Protein AF-A0A8J2X258-F1 (afdb_monomer_lite)

Radius of gyration: 36.03 Å; chains: 1; bounding box: 68×56×111 Å

Organism: NCBI:txid35677

Structure (mmCIF, N/CA/C/O backbone):
data_AF-A0A8J2X258-F1
#
_entry.id   AF-A0A8J2X258-F1
#
loop_
_atom_site.group_PDB
_atom_site.id
_atom_site.type_symbol
_atom_site.label_atom_id
_atom_site.label_alt_id
_atom_site.label_comp_id
_atom_site.label_asym_id
_atom_site.label_entity_id
_atom_site.label_seq_id
_atom_site.pdbx_PDB_ins_code
_atom_site.Cartn_x
_atom_site.Cartn_y
_atom_site.Cartn_z
_atom_site.occupancy
_atom_site.B_iso_or_equiv
_atom_site.auth_seq_id
_atom_site.auth_comp_id
_atom_site.auth_asym_id
_atom_site.auth_atom_id
_atom_site.pdbx_PDB_model_num
ATOM 1 N N . VAL A 1 1 ? 36.074 -25.078 36.424 1.00 43.62 1 VAL A N 1
ATOM 2 C CA . VAL A 1 1 ? 35.300 -26.334 36.284 1.00 43.62 1 VAL A CA 1
ATOM 3 C C . VAL A 1 1 ? 34.441 -26.183 35.028 1.00 43.62 1 VAL A C 1
ATOM 5 O O . VAL A 1 1 ? 33.416 -25.532 35.094 1.00 43.62 1 VAL A O 1
ATOM 8 N N . ALA A 1 2 ? 35.000 -26.309 33.823 1.00 35.62 2 ALA A N 1
ATOM 9 C CA . ALA A 1 2 ? 35.423 -27.524 33.110 1.00 35.62 2 ALA A CA 1
ATOM 10 C C . ALA A 1 2 ? 34.238 -28.368 32.592 1.00 35.62 2 ALA A C 1
ATOM 12 O O . ALA A 1 2 ? 33.505 -28.919 33.404 1.00 35.62 2 ALA A O 1
ATOM 13 N N . ALA A 1 3 ? 34.138 -28.442 31.252 1.00 36.75 3 ALA A N 1
ATOM 14 C CA . ALA A 1 3 ? 33.553 -29.470 30.362 1.00 36.75 3 ALA A CA 1
ATOM 15 C C . ALA A 1 3 ? 32.722 -28.785 29.250 1.00 36.75 3 ALA A C 1
ATOM 17 O O . ALA A 1 3 ? 31.639 -28.279 29.510 1.00 36.75 3 ALA A O 1
ATOM 18 N N . ALA A 1 4 ? 33.231 -28.518 28.043 1.00 37.19 4 ALA A N 1
ATOM 19 C CA . ALA A 1 4 ? 33.744 -29.430 27.012 1.00 37.19 4 ALA A CA 1
ATOM 20 C C . ALA A 1 4 ? 32.693 -30.445 26.525 1.00 37.19 4 ALA A C 1
ATOM 22 O O . ALA A 1 4 ? 32.460 -31.458 27.171 1.00 37.19 4 ALA A O 1
ATOM 23 N N . ALA A 1 5 ? 32.117 -30.187 25.347 1.00 42.09 5 ALA A N 1
ATOM 24 C CA . ALA A 1 5 ? 31.538 -31.214 24.483 1.00 42.09 5 ALA A CA 1
ATOM 25 C C . ALA A 1 5 ? 31.611 -30.738 23.025 1.00 42.09 5 ALA A C 1
ATOM 27 O O . ALA A 1 5 ? 30.752 -30.016 22.522 1.00 42.09 5 ALA A O 1
ATOM 28 N N . ALA A 1 6 ? 32.704 -31.121 22.372 1.00 38.91 6 ALA A N 1
ATOM 29 C CA . ALA A 1 6 ? 32.858 -31.105 20.930 1.00 38.91 6 ALA A CA 1
ATOM 30 C C . ALA A 1 6 ? 32.341 -32.438 20.374 1.00 38.91 6 ALA A C 1
ATOM 32 O O . ALA A 1 6 ? 32.688 -33.484 20.910 1.00 38.91 6 ALA A O 1
ATOM 33 N N . HIS A 1 7 ? 31.596 -32.413 19.269 1.00 47.03 7 HIS A N 1
ATOM 34 C CA . HIS A 1 7 ? 31.521 -33.557 18.362 1.00 47.03 7 HIS A CA 1
ATOM 35 C C . HIS A 1 7 ? 31.445 -33.077 16.910 1.00 47.03 7 HIS A C 1
ATOM 37 O O . HIS A 1 7 ? 30.532 -32.364 16.501 1.00 47.03 7 HIS A O 1
ATOM 43 N N . ARG A 1 8 ? 32.485 -33.463 16.166 1.00 39.53 8 ARG A N 1
ATOM 44 C CA . ARG A 1 8 ? 32.635 -33.406 14.709 1.00 39.53 8 ARG A CA 1
ATOM 45 C C . ARG A 1 8 ? 31.876 -34.572 14.065 1.00 39.53 8 ARG A C 1
ATOM 47 O O . ARG A 1 8 ? 31.844 -35.638 14.667 1.00 39.53 8 ARG A O 1
ATOM 54 N N . CYS A 1 9 ? 31.391 -34.365 12.839 1.00 36.62 9 CYS A N 1
ATOM 55 C CA . CYS A 1 9 ? 31.318 -35.311 11.703 1.00 36.62 9 CYS A CA 1
ATOM 56 C C . CYS A 1 9 ? 30.801 -34.490 10.500 1.00 36.62 9 CYS A C 1
ATOM 58 O O . CYS A 1 9 ? 29.685 -33.991 10.548 1.00 36.62 9 CYS A O 1
ATOM 60 N N . ALA A 1 10 ? 31.662 -34.027 9.591 1.00 42.59 10 ALA A N 1
ATOM 61 C CA . ALA A 1 10 ? 32.217 -34.706 8.406 1.00 42.59 10 ALA A CA 1
ATOM 62 C C . ALA A 1 10 ? 31.481 -34.240 7.120 1.00 42.59 10 ALA A C 1
ATOM 64 O O . ALA A 1 10 ? 30.251 -34.290 7.088 1.00 42.59 10 ALA A O 1
ATOM 65 N N . PRO A 1 11 ? 32.200 -33.752 6.087 1.00 42.78 11 PRO A N 1
ATOM 66 C CA . PRO A 1 11 ? 31.632 -33.365 4.798 1.00 42.78 11 PRO A CA 1
ATOM 67 C C . PRO A 1 11 ? 31.608 -34.562 3.836 1.00 42.78 11 PRO A C 1
ATOM 69 O O . PRO A 1 11 ? 32.517 -35.390 3.851 1.00 42.78 11 PRO A O 1
ATOM 72 N N . LEU A 1 12 ? 30.582 -34.644 2.989 1.00 41.66 12 LEU A N 1
ATOM 73 C CA . LEU A 1 12 ? 30.550 -35.561 1.851 1.00 41.66 12 LEU A CA 1
ATOM 74 C C . LEU A 1 12 ? 30.829 -34.768 0.574 1.00 41.66 12 LEU A C 1
ATOM 76 O O . LEU A 1 12 ? 29.976 -34.018 0.101 1.00 41.66 12 LEU A O 1
ATOM 80 N N . ASP A 1 13 ? 32.045 -34.955 0.067 1.00 39.91 13 ASP A N 1
ATOM 81 C CA . ASP A 1 13 ? 32.435 -34.737 -1.322 1.00 39.91 13 ASP A CA 1
ATOM 82 C C . ASP A 1 13 ? 31.915 -35.888 -2.198 1.00 39.91 13 ASP A C 1
ATOM 84 O O . ASP A 1 13 ? 31.967 -37.060 -1.823 1.00 39.91 13 ASP A O 1
ATOM 88 N N . SER A 1 14 ? 31.419 -35.548 -3.383 1.00 40.62 14 SER A N 1
ATOM 89 C CA . SER A 1 14 ? 31.318 -36.395 -4.589 1.00 40.62 14 SER A CA 1
ATOM 90 C C . SER A 1 14 ? 30.891 -35.434 -5.710 1.00 40.62 14 SER A C 1
ATOM 92 O O . SER A 1 14 ? 29.780 -34.919 -5.688 1.00 40.62 14 SER A O 1
ATOM 94 N N . SER A 1 15 ? 31.765 -34.919 -6.581 1.00 39.38 15 SER A N 1
ATOM 95 C CA . SER A 1 15 ? 32.578 -35.618 -7.585 1.00 39.38 15 SER A CA 1
ATOM 96 C C . SER A 1 15 ? 31.766 -36.647 -8.367 1.00 39.38 15 SER A C 1
ATOM 98 O O . SER A 1 15 ? 31.832 -37.831 -8.062 1.00 39.38 15 SER A O 1
ATOM 100 N N . GLU A 1 16 ? 31.088 -36.204 -9.426 1.00 42.75 16 GLU A N 1
ATOM 101 C CA . GLU A 1 16 ? 30.944 -37.037 -10.620 1.00 42.75 16 GLU A CA 1
ATOM 102 C C . GLU A 1 16 ? 30.873 -36.159 -11.873 1.00 42.75 16 GLU A C 1
ATOM 104 O O . GLU A 1 16 ? 29.881 -35.497 -12.178 1.00 42.75 16 GLU A O 1
ATOM 109 N N . ALA A 1 17 ? 32.013 -36.112 -12.559 1.00 39.69 17 ALA A N 1
ATOM 110 C CA . ALA A 1 17 ? 32.142 -35.652 -13.924 1.00 39.69 17 ALA A CA 1
ATOM 111 C C . ALA A 1 17 ? 31.573 -36.731 -14.853 1.00 39.69 17 ALA A C 1
ATOM 113 O O . ALA A 1 17 ? 31.966 -37.893 -14.759 1.00 39.69 17 ALA A O 1
ATOM 114 N N . ALA A 1 18 ? 30.692 -36.339 -15.772 1.00 41.25 18 ALA A N 1
ATOM 115 C CA . ALA A 1 18 ? 30.258 -37.187 -16.876 1.00 41.25 18 ALA A CA 1
ATOM 116 C C . ALA A 1 18 ? 30.858 -36.680 -18.201 1.00 41.25 18 ALA A C 1
ATOM 118 O O . ALA A 1 18 ? 31.025 -35.467 -18.371 1.00 41.25 18 ALA A 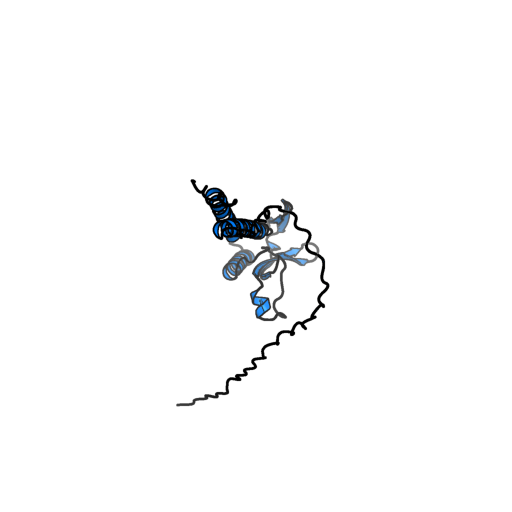O 1
ATOM 119 N N . PRO A 1 19 ? 31.218 -37.585 -19.129 1.00 45.44 19 PRO A N 1
ATOM 120 C CA . PRO A 1 19 ? 32.189 -37.316 -20.173 1.00 45.44 19 PRO A CA 1
ATOM 121 C C . PRO A 1 19 ? 31.571 -36.900 -21.511 1.00 45.44 19 PRO A C 1
ATOM 123 O O . PRO A 1 19 ? 30.397 -37.114 -21.806 1.00 45.44 19 PRO A O 1
ATOM 126 N N . ALA A 1 20 ? 32.462 -36.329 -22.320 1.00 41.94 20 ALA A N 1
ATOM 127 C CA . ALA A 1 20 ? 32.363 -36.000 -23.732 1.00 41.94 20 ALA A CA 1
ATOM 128 C C . ALA A 1 20 ? 31.474 -36.947 -24.562 1.00 41.94 20 ALA A C 1
ATOM 130 O O . ALA A 1 20 ? 31.798 -38.116 -24.770 1.00 41.94 20 ALA A O 1
ATOM 131 N N . ALA A 1 21 ? 30.401 -36.390 -25.127 1.00 40.31 21 ALA A N 1
ATOM 132 C CA . ALA A 1 21 ? 29.654 -37.014 -26.208 1.00 40.31 21 ALA A CA 1
ATOM 133 C C . ALA A 1 21 ? 30.378 -36.757 -27.538 1.00 40.31 21 ALA A C 1
ATOM 135 O O . ALA A 1 21 ? 30.525 -35.621 -27.993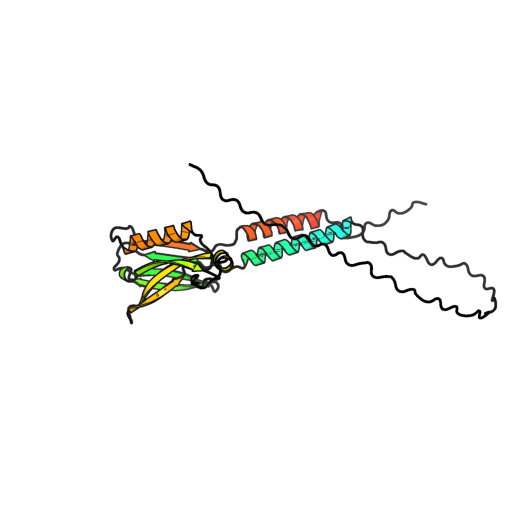 1.00 40.31 21 ALA A O 1
ATOM 136 N N . ALA A 1 22 ? 30.863 -37.854 -28.111 1.00 43.31 22 ALA A N 1
ATOM 137 C CA . ALA A 1 22 ? 31.585 -37.936 -29.365 1.00 43.31 22 ALA A CA 1
ATOM 138 C C . ALA A 1 22 ? 30.744 -37.487 -30.572 1.00 43.31 22 ALA A C 1
ATOM 140 O O . ALA A 1 22 ? 29.537 -37.713 -30.654 1.00 43.31 22 ALA A O 1
ATOM 141 N N . ALA A 1 23 ? 31.439 -36.879 -31.530 1.00 47.69 23 ALA A N 1
ATOM 142 C CA . ALA A 1 23 ? 30.924 -36.468 -32.824 1.00 47.69 23 ALA A CA 1
ATOM 143 C C . ALA A 1 23 ? 30.507 -37.673 -33.695 1.00 47.69 23 ALA A C 1
ATOM 145 O O . ALA A 1 23 ? 31.260 -38.647 -33.783 1.00 47.69 23 ALA A O 1
ATOM 146 N N . PRO A 1 24 ? 29.376 -37.605 -34.419 1.00 52.66 24 PRO A N 1
ATOM 147 C CA . PRO A 1 24 ? 29.080 -38.559 -35.475 1.00 52.66 24 PRO A CA 1
ATOM 148 C C . PRO A 1 24 ? 29.918 -38.250 -36.723 1.00 52.66 24 PRO A C 1
ATOM 150 O O . PRO A 1 24 ? 29.818 -37.185 -37.337 1.00 52.66 24 PRO A O 1
ATOM 153 N N . GLN A 1 25 ? 30.748 -39.226 -37.087 1.00 47.84 25 GLN A N 1
ATOM 154 C CA . GLN A 1 25 ? 31.483 -39.302 -38.343 1.00 47.84 25 GLN A CA 1
ATOM 155 C C . GLN A 1 25 ? 30.489 -39.275 -39.509 1.00 47.84 25 GLN A C 1
ATOM 157 O O . GLN A 1 25 ? 29.658 -40.171 -39.661 1.00 47.84 25 GLN A O 1
ATOM 162 N N . THR A 1 26 ? 30.560 -38.236 -40.338 1.00 44.47 26 THR A N 1
ATOM 163 C CA . THR A 1 26 ? 29.802 -38.181 -41.586 1.00 44.47 26 THR A CA 1
ATOM 164 C C . THR A 1 26 ? 30.547 -38.980 -42.646 1.00 44.47 26 THR A C 1
ATOM 166 O O . THR A 1 26 ? 31.683 -38.697 -43.022 1.00 44.47 26 THR A O 1
ATOM 169 N N . MET A 1 27 ? 29.883 -40.050 -43.066 1.00 48.31 27 MET A N 1
ATOM 170 C CA . MET A 1 27 ? 30.339 -41.023 -44.040 1.00 48.31 27 MET A CA 1
ATOM 171 C C . MET A 1 27 ? 30.559 -40.346 -45.401 1.00 48.31 27 MET A C 1
ATOM 173 O O . MET A 1 27 ? 29.645 -39.757 -45.983 1.00 48.31 27 MET A O 1
ATOM 177 N N . PHE A 1 28 ? 31.787 -40.452 -45.904 1.00 43.06 28 PHE A N 1
ATOM 178 C CA . PHE A 1 28 ? 32.168 -40.131 -47.273 1.00 43.06 28 PHE A CA 1
ATOM 179 C C . PHE A 1 28 ? 31.318 -40.949 -48.255 1.00 43.06 28 PHE A C 1
ATOM 181 O O . PHE A 1 28 ? 31.428 -42.171 -48.316 1.00 43.06 28 PHE A O 1
ATOM 188 N N . ARG A 1 29 ? 30.506 -40.275 -49.075 1.00 45.34 29 ARG A N 1
ATOM 189 C CA . ARG A 1 29 ? 29.916 -40.861 -50.282 1.00 45.34 29 ARG A CA 1
ATOM 190 C C . ARG A 1 29 ? 30.685 -40.325 -51.486 1.00 45.34 29 ARG A C 1
ATOM 192 O O . ARG A 1 29 ? 30.387 -39.244 -51.985 1.00 45.34 29 ARG A O 1
ATOM 199 N N . GLN A 1 30 ? 31.689 -41.084 -51.928 1.00 43.12 30 GLN A N 1
ATOM 200 C CA . GLN A 1 30 ? 32.296 -40.920 -53.250 1.00 43.12 30 GLN A CA 1
ATOM 201 C C . GLN A 1 30 ? 31.193 -41.086 -54.299 1.00 43.12 30 GLN A C 1
ATOM 203 O O . GLN A 1 30 ? 30.588 -42.152 -54.417 1.00 43.12 30 GLN A O 1
ATOM 208 N N . ARG A 1 31 ? 30.900 -40.014 -55.038 1.00 42.66 31 ARG A N 1
ATOM 209 C CA . ARG A 1 31 ? 30.061 -40.072 -56.232 1.00 42.66 31 ARG A CA 1
ATOM 210 C C . ARG A 1 31 ? 30.990 -40.034 -57.437 1.00 42.66 31 ARG A C 1
ATOM 212 O O . ARG A 1 31 ? 31.821 -39.139 -57.555 1.00 42.66 31 ARG A O 1
ATOM 219 N N . SER A 1 32 ? 30.864 -41.080 -58.242 1.00 43.53 32 SER A N 1
ATOM 220 C CA . SER A 1 32 ? 31.672 -41.413 -59.404 1.00 43.53 32 SER A CA 1
ATOM 221 C C . SER A 1 32 ? 31.759 -40.285 -60.427 1.00 43.53 32 SER A C 1
ATOM 223 O O . SER A 1 32 ? 30.781 -39.574 -60.667 1.00 43.53 32 SER A O 1
ATOM 225 N N . SER A 1 33 ? 32.926 -40.214 -61.070 1.00 46.41 33 SER A N 1
ATOM 226 C CA . SER A 1 33 ? 33.174 -39.520 -62.329 1.00 46.41 33 SER A CA 1
ATOM 227 C C . SER A 1 33 ? 32.044 -39.752 -63.327 1.00 46.41 33 SER A C 1
ATOM 229 O O . SER A 1 33 ? 31.778 -40.882 -63.729 1.00 46.41 33 SER A O 1
ATOM 231 N N . GLY A 1 34 ? 31.405 -38.660 -63.729 1.00 42.31 34 GLY A N 1
ATOM 232 C CA . GLY A 1 34 ? 30.703 -38.544 -64.995 1.00 42.31 34 GLY A CA 1
ATOM 233 C C . GLY A 1 34 ? 31.386 -37.423 -65.760 1.00 42.31 34 GLY A C 1
ATOM 234 O O . GLY A 1 34 ? 31.253 -36.258 -65.391 1.00 42.31 34 GLY A O 1
ATOM 235 N N . GLU A 1 35 ? 32.180 -37.797 -66.757 1.00 45.66 35 GLU A N 1
ATOM 236 C CA . GLU A 1 35 ? 32.753 -36.888 -67.742 1.00 45.66 35 GLU A CA 1
ATOM 237 C C . GLU A 1 35 ? 31.616 -36.148 -68.455 1.00 45.66 35 GLU A C 1
ATOM 239 O O . GLU A 1 35 ? 30.692 -36.768 -68.981 1.00 45.66 35 GLU A O 1
ATOM 244 N N . ILE A 1 36 ? 31.668 -34.815 -68.460 1.00 54.78 36 ILE A N 1
ATOM 245 C CA . ILE A 1 36 ? 30.798 -33.974 -69.287 1.00 54.78 36 ILE A CA 1
ATOM 246 C C . ILE A 1 36 ? 31.717 -33.059 -70.113 1.00 54.78 36 ILE A C 1
ATOM 248 O O . ILE A 1 36 ? 32.630 -32.450 -69.547 1.00 54.78 36 ILE A O 1
ATOM 252 N N . PRO A 1 37 ? 31.526 -32.997 -71.444 1.00 51.91 37 PRO A N 1
ATOM 253 C CA . PRO A 1 37 ? 32.483 -32.431 -72.389 1.00 51.91 37 PRO A CA 1
ATOM 254 C C . PRO A 1 37 ? 32.680 -30.919 -72.238 1.00 51.91 37 PRO A C 1
ATOM 256 O O . PRO A 1 37 ? 31.745 -30.153 -72.000 1.00 51.91 37 PRO A O 1
ATOM 259 N N . MET A 1 38 ? 33.931 -30.500 -72.443 1.00 45.53 38 MET A N 1
ATOM 260 C CA . MET A 1 38 ? 34.353 -29.105 -72.524 1.00 45.53 38 MET A CA 1
ATOM 261 C C . MET A 1 38 ? 33.721 -28.408 -73.733 1.00 45.53 38 MET A C 1
ATOM 263 O O . MET A 1 38 ? 34.179 -28.563 -74.863 1.00 45.53 38 MET A O 1
ATOM 267 N N . HIS A 1 39 ? 32.724 -27.563 -73.479 1.00 45.91 39 HIS A N 1
ATOM 268 C CA . HIS A 1 39 ? 32.386 -26.465 -74.378 1.00 45.91 39 HIS A CA 1
ATOM 269 C C . HIS A 1 39 ? 33.125 -25.201 -73.931 1.00 45.91 39 HIS A C 1
ATOM 271 O O . HIS A 1 39 ? 32.809 -24.592 -72.909 1.00 45.91 39 HIS A O 1
ATOM 277 N N . HIS A 1 40 ? 34.117 -24.801 -74.726 1.00 48.09 40 HIS A N 1
ATOM 278 C CA . HIS A 1 40 ? 34.741 -23.487 -74.645 1.00 48.09 40 HIS A CA 1
ATOM 279 C C . HIS A 1 40 ? 33.711 -22.398 -74.974 1.00 48.09 40 HIS A C 1
ATOM 281 O O . HIS A 1 40 ? 33.450 -22.112 -76.139 1.00 48.09 40 HIS A O 1
ATOM 287 N N . TYR A 1 41 ? 33.174 -21.746 -73.944 1.00 48.78 41 TYR A N 1
ATOM 288 C CA . TYR A 1 41 ? 32.622 -20.400 -74.062 1.00 48.78 41 TYR A CA 1
ATOM 289 C C . TYR A 1 41 ? 33.481 -19.440 -73.243 1.00 48.78 41 TYR A C 1
ATOM 291 O O . TYR A 1 41 ? 33.531 -19.494 -72.014 1.00 48.78 41 TYR A O 1
ATOM 299 N N . GLY A 1 42 ? 34.183 -18.558 -73.955 1.00 50.84 42 GLY A N 1
ATOM 300 C CA . GLY A 1 42 ? 34.870 -17.408 -73.388 1.00 50.84 42 GLY A CA 1
ATOM 301 C C . GLY A 1 42 ? 33.857 -16.436 -72.790 1.00 50.84 42 GLY A C 1
ATOM 302 O O . GLY A 1 42 ? 33.325 -15.574 -73.479 1.00 50.84 42 GLY A O 1
ATOM 303 N N . GLY A 1 43 ? 33.604 -16.574 -71.494 1.00 48.69 43 GLY A N 1
ATOM 304 C CA . GLY A 1 43 ? 32.878 -15.609 -70.682 1.00 48.69 43 GLY A CA 1
ATOM 305 C C . GLY A 1 43 ? 33.689 -15.341 -69.425 1.00 48.69 43 GLY A C 1
ATOM 306 O O . GLY A 1 43 ? 33.974 -16.261 -68.663 1.00 48.69 43 GLY A O 1
ATOM 307 N N . ARG A 1 44 ? 34.110 -14.088 -69.221 1.00 53.91 44 ARG A N 1
ATOM 308 C CA . ARG A 1 44 ? 34.783 -13.651 -67.987 1.00 53.91 44 ARG A CA 1
ATOM 309 C C . ARG A 1 44 ? 33.982 -14.161 -66.783 1.00 53.91 44 ARG A C 1
ATOM 311 O O . ARG A 1 44 ? 32.777 -13.904 -66.755 1.00 53.91 44 ARG A O 1
ATOM 318 N N . PRO A 1 45 ? 34.596 -14.818 -65.782 1.00 51.56 45 PRO A N 1
ATOM 319 C CA . PRO A 1 45 ? 33.861 -15.188 -64.587 1.00 51.56 45 PRO A CA 1
ATOM 320 C C . PRO A 1 45 ? 33.380 -13.892 -63.938 1.00 51.56 45 PRO A C 1
ATOM 322 O O . PRO A 1 45 ? 34.183 -13.090 -63.450 1.00 51.56 45 PRO A O 1
ATOM 325 N N . ALA A 1 46 ? 32.067 -13.656 -63.970 1.00 53.81 46 ALA A N 1
ATOM 326 C CA . ALA A 1 46 ? 31.442 -12.693 -63.091 1.00 53.81 46 ALA A CA 1
ATOM 327 C C . ALA A 1 46 ? 31.826 -13.143 -61.683 1.00 53.81 46 ALA A C 1
ATOM 329 O O . ALA A 1 46 ? 31.343 -14.165 -61.199 1.00 53.81 46 ALA A O 1
ATOM 330 N N . ARG A 1 47 ? 32.787 -12.444 -61.065 1.00 53.81 47 ARG A N 1
ATOM 331 C CA . ARG A 1 47 ? 33.126 -12.639 -59.659 1.00 53.81 47 ARG A CA 1
ATOM 332 C C . ARG A 1 47 ? 31.830 -12.410 -58.900 1.00 53.81 47 ARG A C 1
ATOM 334 O O . ARG A 1 47 ? 31.460 -11.263 -58.659 1.00 53.81 47 ARG A O 1
ATOM 341 N N . ALA A 1 48 ? 31.141 -13.493 -58.556 1.00 52.19 48 ALA A N 1
ATOM 342 C CA . ALA A 1 48 ? 30.111 -13.485 -57.546 1.00 52.19 48 ALA A CA 1
ATOM 343 C C . ALA A 1 48 ? 30.821 -13.022 -56.278 1.00 52.19 48 ALA A C 1
ATOM 345 O O . ALA A 1 48 ? 31.513 -13.786 -55.607 1.00 52.19 48 ALA A O 1
ATOM 346 N N . SER A 1 49 ? 30.766 -11.716 -56.021 1.00 56.62 49 SER A N 1
ATOM 347 C CA . SER A 1 49 ? 31.201 -11.163 -54.759 1.00 56.62 49 SER A CA 1
ATOM 348 C C . SER A 1 49 ? 30.250 -11.752 -53.733 1.00 56.62 49 SER A C 1
ATOM 350 O O . SER A 1 49 ? 29.140 -11.246 -53.561 1.00 56.62 49 SER A O 1
ATOM 352 N N . PHE A 1 50 ? 30.657 -12.850 -53.098 1.00 49.16 50 PHE A N 1
ATOM 353 C CA . PHE A 1 50 ? 30.076 -13.284 -51.843 1.00 49.16 50 PHE A CA 1
ATOM 354 C C . PHE A 1 50 ? 30.236 -12.099 -50.891 1.00 49.16 50 PHE A C 1
ATOM 356 O O . PHE A 1 50 ? 31.297 -11.874 -50.310 1.00 49.16 50 PHE A O 1
ATOM 363 N N . ARG A 1 51 ? 29.196 -11.261 -50.811 1.00 55.66 51 ARG A N 1
ATOM 364 C CA . ARG A 1 51 ? 29.044 -10.297 -49.733 1.00 55.66 51 ARG A CA 1
ATOM 365 C C . ARG A 1 51 ? 28.845 -11.157 -48.501 1.00 55.66 51 ARG A C 1
ATOM 367 O O . ARG A 1 51 ? 27.740 -11.617 -48.240 1.00 55.66 51 ARG A O 1
ATOM 374 N N . THR A 1 52 ? 29.935 -11.430 -47.795 1.00 51.84 52 THR A N 1
ATOM 375 C CA . THR A 1 52 ? 29.867 -11.986 -46.449 1.00 51.84 52 THR A CA 1
ATOM 376 C C . THR A 1 52 ? 28.869 -11.133 -45.665 1.00 51.84 52 THR A C 1
ATOM 378 O O . THR A 1 52 ? 29.017 -9.902 -45.698 1.00 51.84 52 THR A O 1
ATOM 381 N N . PRO A 1 53 ? 27.845 -11.726 -45.027 1.00 56.12 53 PRO A N 1
ATOM 382 C CA . PRO A 1 53 ? 26.916 -10.963 -44.212 1.00 56.12 53 PRO A CA 1
ATOM 383 C C . PRO A 1 53 ? 27.744 -10.195 -43.185 1.00 56.12 53 PRO A C 1
ATOM 385 O O . PRO A 1 53 ? 28.497 -10.785 -42.409 1.00 56.12 53 PRO A O 1
ATOM 388 N N . ARG A 1 54 ? 27.698 -8.862 -43.260 1.00 60.16 54 ARG A N 1
ATOM 389 C CA . ARG A 1 54 ? 28.347 -8.030 -42.255 1.00 60.16 54 ARG A CA 1
ATOM 390 C C . ARG A 1 54 ? 27.534 -8.210 -40.990 1.00 60.16 54 ARG A C 1
ATOM 392 O O . ARG A 1 54 ? 26.359 -7.858 -40.969 1.00 60.16 54 ARG A O 1
ATOM 399 N N . LEU A 1 55 ? 28.151 -8.819 -39.985 1.00 60.38 55 LEU A N 1
ATOM 400 C CA . LEU A 1 55 ? 27.593 -8.810 -38.645 1.00 60.38 55 LEU A CA 1
ATOM 401 C C . LEU A 1 55 ? 27.411 -7.342 -38.239 1.00 60.38 55 LEU A C 1
ATOM 403 O O . LEU A 1 55 ? 28.295 -6.533 -38.554 1.00 60.38 55 LEU A O 1
ATOM 407 N N . PRO A 1 56 ? 26.286 -6.997 -37.595 1.00 67.31 56 PRO A N 1
ATOM 408 C CA . PRO A 1 56 ? 26.105 -5.657 -37.077 1.00 67.31 56 PRO A CA 1
ATOM 409 C C . PRO A 1 56 ? 27.285 -5.332 -36.166 1.00 67.31 56 PRO A C 1
ATOM 411 O O . PRO A 1 56 ? 27.784 -6.180 -35.419 1.00 67.31 56 PRO A O 1
ATOM 414 N N . SER A 1 57 ? 27.759 -4.103 -36.261 1.00 75.31 57 SER A N 1
ATOM 415 C CA . SER A 1 57 ? 28.764 -3.555 -35.381 1.00 75.31 57 SER A CA 1
ATOM 416 C C . SER A 1 57 ? 28.304 -3.761 -33.940 1.00 75.31 57 SER A C 1
ATOM 418 O O . SER A 1 57 ? 27.123 -3.611 -33.605 1.00 75.31 57 SER A O 1
ATOM 420 N N . CYS A 1 58 ? 29.243 -4.108 -33.061 1.00 80.62 58 CYS A N 1
ATOM 421 C CA . CYS A 1 58 ? 28.945 -4.290 -31.642 1.00 80.62 58 CYS A CA 1
ATOM 422 C C . CYS A 1 58 ? 28.277 -3.039 -31.034 1.00 80.62 58 CYS A C 1
ATOM 424 O O . CYS A 1 58 ? 27.495 -3.160 -30.096 1.00 80.62 58 CYS A O 1
ATOM 426 N N . ALA A 1 59 ? 28.537 -1.853 -31.603 1.00 84.38 59 ALA A N 1
ATOM 427 C CA . ALA A 1 59 ? 27.909 -0.590 -31.223 1.00 84.38 59 ALA A CA 1
ATOM 428 C C . ALA A 1 59 ? 26.411 -0.538 -31.572 1.00 84.38 59 ALA A C 1
ATOM 430 O O . ALA A 1 59 ? 25.597 -0.147 -30.731 1.00 84.38 59 ALA A O 1
ATOM 431 N N . THR A 1 60 ? 26.028 -0.987 -32.772 1.00 88.00 60 THR A N 1
ATOM 432 C CA . THR A 1 60 ? 24.618 -1.071 -33.174 1.00 88.00 60 THR A CA 1
ATOM 433 C C . THR A 1 60 ? 23.871 -2.107 -32.346 1.00 88.00 60 THR A C 1
ATOM 435 O O . THR A 1 60 ? 22.817 -1.803 -31.788 1.00 88.00 60 THR A O 1
ATOM 438 N N . GLY A 1 61 ? 24.453 -3.297 -32.163 1.00 88.31 61 GLY A N 1
ATOM 439 C CA . GLY A 1 61 ? 23.879 -4.321 -31.284 1.00 88.31 61 GLY A CA 1
ATOM 440 C C . GLY A 1 61 ? 23.712 -3.836 -29.837 1.00 88.31 61 GLY A C 1
ATOM 441 O O . GLY A 1 61 ? 22.654 -4.028 -29.239 1.00 88.31 61 GLY A O 1
ATOM 442 N N . GLY A 1 62 ? 24.721 -3.147 -29.295 1.00 92.50 62 GLY A N 1
ATOM 443 C CA . GLY A 1 62 ? 24.688 -2.576 -27.946 1.00 92.50 62 GLY A CA 1
ATOM 444 C C . GLY A 1 62 ? 23.621 -1.493 -27.770 1.00 92.50 62 GLY A C 1
ATOM 445 O O . GLY A 1 62 ? 22.936 -1.478 -26.750 1.00 92.50 62 GLY A O 1
ATOM 446 N N . SER A 1 63 ? 23.421 -0.638 -28.777 1.00 93.75 63 SER A N 1
ATOM 447 C CA . SER A 1 63 ? 22.394 0.416 -28.753 1.00 93.75 63 SER A CA 1
ATOM 448 C C . SER A 1 63 ? 20.980 -0.175 -28.711 1.00 93.75 63 SER A C 1
ATOM 450 O O . SER A 1 63 ? 20.149 0.258 -27.916 1.00 93.75 63 SER A O 1
ATOM 452 N N . TRP A 1 64 ? 20.720 -1.223 -29.500 1.00 93.75 64 TRP A N 1
ATOM 453 C CA . TRP A 1 64 ? 19.446 -1.948 -29.465 1.00 93.75 64 TRP A CA 1
ATOM 454 C C . TRP A 1 64 ? 19.219 -2.671 -28.136 1.00 93.75 64 TRP A C 1
ATOM 456 O O . TRP A 1 64 ? 18.129 -2.586 -27.570 1.00 93.75 64 TRP A O 1
ATOM 466 N N . ALA A 1 65 ? 20.242 -3.344 -27.605 1.00 95.00 65 ALA A N 1
ATOM 467 C CA . ALA A 1 65 ? 20.151 -4.003 -26.304 1.00 95.00 65 ALA A CA 1
ATOM 468 C C . ALA A 1 65 ? 19.864 -2.997 -25.177 1.00 95.00 65 ALA A C 1
ATOM 470 O O . ALA A 1 65 ? 18.988 -3.236 -24.345 1.00 95.00 65 ALA A O 1
ATOM 471 N N . TRP A 1 66 ? 20.545 -1.847 -25.178 1.00 96.31 66 TRP A N 1
ATOM 472 C CA . TRP A 1 66 ? 20.306 -0.769 -24.219 1.00 96.31 66 TRP A CA 1
ATOM 473 C C . TRP A 1 66 ? 18.872 -0.239 -24.316 1.00 96.31 66 TRP A C 1
ATOM 475 O O . TRP A 1 66 ? 18.193 -0.128 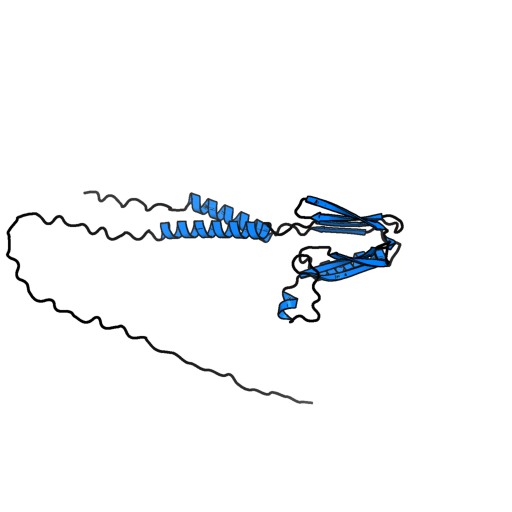-23.295 1.00 96.31 66 TRP A O 1
ATOM 485 N N . LEU A 1 67 ? 18.363 0.005 -25.525 1.00 95.94 67 LEU A N 1
ATOM 486 C CA . LEU A 1 67 ? 16.984 0.451 -25.729 1.00 95.94 67 LEU A CA 1
ATOM 487 C C . LEU A 1 67 ? 15.967 -0.532 -25.123 1.00 95.94 67 LEU A C 1
ATOM 489 O O . LEU A 1 67 ? 15.061 -0.116 -24.399 1.00 95.94 67 LEU A O 1
ATOM 493 N N . VAL A 1 68 ? 16.149 -1.835 -25.360 1.00 96.81 68 VAL A N 1
ATOM 494 C CA . VAL A 1 68 ? 15.276 -2.884 -24.808 1.00 96.81 68 VAL A CA 1
ATOM 495 C C . VAL A 1 68 ? 15.342 -2.920 -23.280 1.00 96.81 68 VAL A C 1
ATOM 497 O O . VAL A 1 68 ? 14.300 -3.002 -22.630 1.00 96.81 68 VAL A O 1
ATOM 500 N N . ILE A 1 69 ? 16.538 -2.821 -22.695 1.00 96.38 69 ILE A N 1
ATOM 501 C CA . ILE A 1 69 ? 16.712 -2.799 -21.236 1.00 96.38 69 ILE A CA 1
ATOM 502 C C . ILE A 1 69 ? 16.029 -1.568 -20.630 1.00 96.38 69 ILE A C 1
ATOM 504 O O . ILE A 1 69 ? 15.293 -1.705 -19.654 1.00 96.38 69 ILE A O 1
ATOM 508 N N . SER A 1 70 ? 16.210 -0.384 -21.221 1.00 96.12 70 SER A N 1
ATOM 509 C CA . SER A 1 70 ? 15.571 0.852 -20.752 1.00 96.12 70 SER A CA 1
ATOM 510 C C . SER A 1 70 ? 14.045 0.733 -20.765 1.00 96.12 70 SER A C 1
ATOM 512 O O . SER A 1 70 ? 13.396 1.051 -19.770 1.00 96.12 70 SER A O 1
ATOM 514 N N . LEU A 1 71 ? 13.464 0.199 -21.846 1.00 96.19 71 LEU A N 1
ATOM 515 C CA . LEU A 1 71 ? 12.022 -0.058 -21.924 1.00 96.19 71 LEU A CA 1
ATOM 516 C C . LEU A 1 71 ? 11.562 -1.075 -20.873 1.00 96.19 71 LEU A C 1
ATOM 518 O O . LEU A 1 71 ? 10.555 -0.848 -20.203 1.00 96.19 71 LEU A O 1
ATOM 522 N N . ALA A 1 72 ? 12.302 -2.169 -20.684 1.00 96.38 72 ALA A N 1
ATOM 523 C CA . ALA A 1 72 ? 11.968 -3.182 -19.688 1.00 96.38 72 ALA A CA 1
ATOM 524 C C . ALA A 1 72 ? 11.958 -2.607 -18.261 1.00 96.38 72 ALA A C 1
ATOM 526 O O . ALA A 1 72 ? 11.050 -2.911 -17.486 1.00 96.38 72 ALA A O 1
ATOM 527 N N . VAL A 1 73 ? 12.921 -1.740 -17.927 1.00 96.44 73 VAL A N 1
ATOM 528 C CA . VAL A 1 73 ? 12.982 -1.048 -16.630 1.00 96.44 73 VAL A CA 1
ATOM 529 C C . VAL A 1 73 ? 11.770 -0.137 -16.428 1.00 96.44 73 VAL A C 1
ATOM 531 O O . VAL A 1 73 ? 11.167 -0.179 -15.357 1.00 96.44 73 VAL A O 1
ATOM 534 N N . ILE A 1 74 ? 11.359 0.624 -17.449 1.00 96.06 74 ILE A N 1
ATOM 535 C CA . ILE A 1 74 ? 10.156 1.470 -17.381 1.00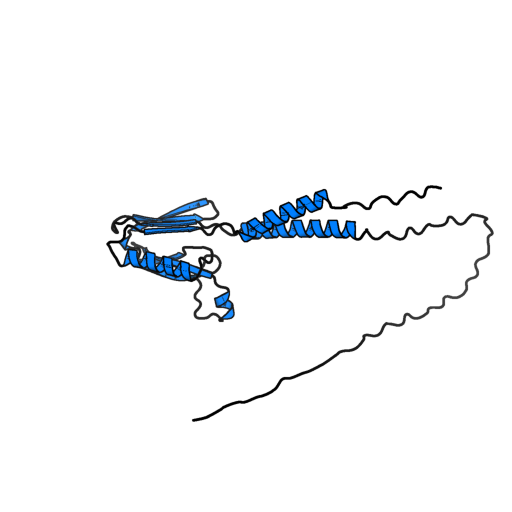 96.06 74 ILE A CA 1
ATOM 536 C C . ILE A 1 74 ? 8.905 0.612 -17.161 1.00 96.06 74 ILE A C 1
ATOM 538 O O . ILE A 1 74 ? 8.123 0.892 -16.255 1.00 96.06 74 ILE A O 1
ATOM 542 N N . VAL A 1 75 ? 8.724 -0.460 -17.942 1.00 95.19 75 VAL A N 1
ATOM 543 C CA . VAL A 1 75 ? 7.572 -1.373 -17.816 1.00 95.19 75 VAL A CA 1
ATOM 544 C C . VAL A 1 75 ? 7.515 -1.998 -16.421 1.00 95.19 75 VAL A C 1
ATOM 546 O O . VAL A 1 75 ? 6.437 -2.117 -15.833 1.00 95.19 75 VAL A O 1
ATOM 549 N N . TRP A 1 76 ? 8.666 -2.376 -15.863 1.00 93.38 76 TRP A N 1
ATOM 550 C CA . TRP A 1 76 ? 8.738 -2.895 -14.501 1.00 93.38 76 TRP A CA 1
ATOM 551 C C . TRP A 1 76 ? 8.417 -1.809 -13.467 1.00 93.38 76 TRP A C 1
ATOM 553 O O . TRP A 1 76 ? 7.645 -2.056 -12.541 1.00 93.38 76 TRP A O 1
ATOM 563 N N . GLY A 1 77 ? 8.933 -0.593 -13.649 1.00 92.44 77 GLY A N 1
ATOM 564 C CA . GLY A 1 77 ? 8.584 0.562 -12.827 1.00 92.44 77 GLY A CA 1
ATOM 565 C C . GLY A 1 77 ? 7.072 0.789 -12.790 1.00 92.44 77 GLY A C 1
ATOM 566 O O . GLY A 1 77 ? 6.489 0.783 -11.711 1.00 92.44 77 GLY A O 1
ATOM 567 N N . ILE A 1 78 ? 6.416 0.843 -13.954 1.00 90.94 78 ILE A N 1
ATOM 568 C CA . ILE A 1 78 ? 4.953 0.979 -14.069 1.00 90.94 78 ILE A CA 1
ATOM 569 C C . ILE A 1 78 ? 4.237 -0.155 -13.331 1.00 90.94 78 ILE A C 1
ATOM 571 O O . ILE A 1 78 ? 3.339 0.105 -12.539 1.00 90.94 78 ILE A O 1
ATOM 575 N N . ARG A 1 79 ? 4.671 -1.409 -13.498 1.00 87.38 79 ARG A N 1
ATOM 576 C CA . ARG A 1 79 ? 4.100 -2.561 -12.773 1.00 87.38 79 ARG A CA 1
ATOM 577 C C . ARG A 1 79 ? 4.214 -2.441 -11.251 1.00 87.38 79 ARG A C 1
ATOM 579 O O . ARG A 1 79 ? 3.361 -2.974 -10.547 1.00 87.38 79 ARG A O 1
ATOM 586 N N . PHE A 1 80 ? 5.254 -1.784 -10.739 1.00 84.25 80 PHE A N 1
ATOM 587 C CA . PHE A 1 80 ? 5.392 -1.481 -9.312 1.00 84.25 80 PHE A CA 1
ATOM 588 C C . PHE A 1 80 ? 4.476 -0.343 -8.854 1.00 84.25 80 PHE A C 1
ATOM 590 O O . PHE A 1 80 ? 4.060 -0.348 -7.698 1.00 84.25 80 PHE A O 1
ATOM 597 N N . LEU A 1 81 ? 4.174 0.608 -9.741 1.00 82.56 81 LEU A N 1
ATOM 598 C CA . LEU A 1 81 ? 3.242 1.706 -9.482 1.00 82.56 81 LEU A CA 1
ATOM 599 C C . LEU A 1 81 ? 1.784 1.238 -9.512 1.00 82.56 81 LEU A C 1
ATOM 601 O O . LEU A 1 81 ? 0.995 1.717 -8.714 1.00 82.56 81 LEU A O 1
ATOM 605 N N . SER A 1 82 ? 1.439 0.275 -10.371 1.00 74.06 82 SER A N 1
ATOM 606 C CA . SER A 1 82 ? 0.086 -0.295 -10.500 1.00 74.06 82 SER A CA 1
ATOM 607 C C . SER A 1 82 ? -0.342 -1.186 -9.324 1.00 74.06 82 SER A C 1
ATOM 609 O O . SER A 1 82 ? -1.189 -2.060 -9.495 1.00 74.06 82 SER A O 1
ATOM 611 N N . GLN A 1 83 ? 0.285 -1.058 -8.153 1.00 72.31 83 GLN A N 1
ATOM 612 C CA . GLN A 1 83 ? -0.224 -1.710 -6.951 1.00 72.31 83 GLN A CA 1
ATOM 613 C C . GLN A 1 83 ? -1.376 -0.876 -6.378 1.00 72.31 83 GLN A C 1
ATOM 615 O O . GLN A 1 83 ? -1.260 0.348 -6.385 1.00 72.31 83 GLN A O 1
ATOM 620 N N . PRO A 1 84 ? -2.427 -1.522 -5.843 1.00 66.62 84 PRO A N 1
ATOM 621 C CA . PRO A 1 84 ? -3.571 -0.826 -5.277 1.00 66.62 84 PRO A CA 1
ATOM 622 C C . PRO A 1 84 ? -3.184 0.234 -4.266 1.00 66.62 84 PRO A C 1
ATOM 624 O O . PRO A 1 84 ? -2.509 -0.059 -3.273 1.00 66.62 84 PRO A O 1
ATOM 627 N N . THR A 1 85 ? -3.625 1.460 -4.528 1.00 69.38 85 THR A N 1
ATOM 628 C CA . THR A 1 85 ? -3.579 2.552 -3.566 1.00 69.38 85 THR A CA 1
ATOM 629 C C . THR A 1 85 ? -4.862 2.522 -2.751 1.00 69.38 85 THR A C 1
ATOM 631 O O . THR A 1 85 ? -5.875 3.070 -3.167 1.00 69.38 85 THR A O 1
ATOM 634 N N . ASP A 1 86 ? -4.812 1.885 -1.585 1.00 75.00 86 ASP A N 1
ATOM 635 C CA . ASP A 1 86 ? -5.870 1.996 -0.586 1.00 75.00 86 ASP A CA 1
ATOM 636 C C . ASP A 1 86 ? -5.565 3.184 0.333 1.00 75.00 86 ASP A C 1
ATOM 638 O O . ASP A 1 86 ? -4.476 3.279 0.918 1.00 75.00 86 ASP A O 1
ATOM 642 N N . LEU A 1 87 ? -6.552 4.062 0.501 1.00 83.88 87 LEU A N 1
ATOM 643 C CA . LEU A 1 87 ? -6.541 5.098 1.528 1.00 83.88 87 LEU A CA 1
ATOM 644 C C . LEU A 1 87 ? -7.616 4.751 2.551 1.00 83.88 87 LEU A C 1
ATOM 646 O O . LEU A 1 87 ? -8.799 4.634 2.226 1.00 83.88 87 LEU A O 1
ATOM 650 N N . ARG A 1 88 ? -7.191 4.551 3.797 1.00 89.31 88 ARG A N 1
ATOM 651 C CA . ARG A 1 88 ? -8.078 4.268 4.922 1.00 89.31 88 ARG A CA 1
ATOM 652 C C . ARG A 1 88 ? -7.824 5.280 6.018 1.00 89.31 88 ARG A C 1
ATOM 654 O O . ARG A 1 88 ? -6.703 5.426 6.495 1.00 89.31 88 ARG A O 1
ATOM 661 N N . HIS A 1 89 ? -8.875 5.973 6.410 1.00 91.81 89 HIS A N 1
ATOM 662 C CA . HIS A 1 89 ? -8.806 7.032 7.398 1.00 91.81 89 HIS A CA 1
ATOM 663 C C . HIS A 1 89 ? -9.854 6.776 8.470 1.00 91.81 89 HIS A C 1
ATOM 665 O O . HIS A 1 89 ? -11.043 6.707 8.165 1.00 91.81 89 HIS A O 1
ATOM 671 N N . LEU A 1 90 ? -9.400 6.591 9.705 1.00 92.62 90 LEU A N 1
ATOM 672 C CA . LEU A 1 90 ? -10.253 6.452 10.872 1.00 92.62 90 LEU A CA 1
ATOM 673 C C . LEU A 1 90 ? -10.189 7.752 11.663 1.00 92.62 90 LEU A C 1
ATOM 675 O O . LEU A 1 90 ? -9.139 8.084 12.208 1.00 92.62 90 LEU A O 1
ATOM 679 N N . LYS A 1 91 ? -11.324 8.436 11.765 1.00 93.62 91 LYS A N 1
ATOM 680 C CA . LYS A 1 91 ? -11.471 9.640 12.571 1.00 93.62 91 LYS A CA 1
ATOM 681 C C . LYS A 1 91 ? -12.524 9.400 13.639 1.00 93.62 91 LYS A C 1
ATOM 683 O O . LYS A 1 91 ? -13.691 9.207 13.318 1.00 93.62 91 LYS A O 1
ATOM 688 N N . CYS A 1 92 ? -12.116 9.431 14.898 1.00 92.00 92 CYS A N 1
ATOM 689 C CA . CYS A 1 92 ? -13.019 9.393 16.033 1.00 92.00 92 CYS A CA 1
ATOM 690 C C . CYS A 1 92 ? -12.921 10.692 16.841 1.00 92.00 92 CYS A C 1
ATOM 692 O O . CYS A 1 92 ? -11.815 11.158 17.146 1.00 92.00 92 CYS A O 1
ATOM 694 N N . PRO A 1 93 ? -14.066 11.278 17.211 1.00 90.00 93 PRO A N 1
ATOM 695 C CA . PRO A 1 93 ? -14.119 12.422 18.107 1.00 90.00 93 PRO A CA 1
ATOM 696 C C . PRO A 1 93 ? -13.653 12.053 19.522 1.00 90.00 93 PRO A C 1
ATOM 698 O O . PRO A 1 93 ? -13.438 10.889 19.867 1.00 90.00 93 PRO A O 1
ATOM 701 N N . ARG A 1 94 ? -13.449 13.082 20.348 1.00 87.62 94 ARG A N 1
ATOM 702 C CA . ARG A 1 94 ? -13.077 12.905 21.757 1.00 87.62 94 ARG A CA 1
ATOM 703 C C . ARG A 1 94 ? -14.204 12.252 22.556 1.00 87.62 94 ARG A C 1
ATOM 705 O O . ARG A 1 94 ? -13.924 11.427 23.418 1.00 87.62 94 ARG A O 1
ATOM 712 N N . ASP A 1 95 ? -15.446 12.633 22.271 1.00 84.88 95 ASP A N 1
ATOM 713 C CA . ASP A 1 95 ? -16.607 12.004 22.882 1.00 84.88 95 ASP A CA 1
ATOM 714 C C . ASP A 1 95 ? -16.834 10.617 22.265 1.00 84.88 95 ASP A C 1
ATOM 716 O O . ASP A 1 95 ? -16.807 10.457 21.045 1.00 84.88 95 ASP A O 1
ATOM 720 N N . ARG A 1 96 ? -17.021 9.599 23.108 1.00 81.56 96 ARG A N 1
ATOM 721 C CA . ARG A 1 96 ? -17.249 8.216 22.660 1.00 81.56 96 ARG A CA 1
ATOM 722 C C . ARG A 1 96 ? -18.706 7.934 22.317 1.00 81.56 96 ARG A C 1
ATOM 724 O O . ARG A 1 96 ? -18.990 6.880 21.743 1.00 81.56 96 ARG A O 1
ATOM 731 N N . GLU A 1 97 ? -19.610 8.824 22.713 1.00 83.69 97 GLU A N 1
ATOM 732 C CA . GLU A 1 97 ? -21.017 8.758 22.320 1.00 83.69 97 GLU A CA 1
ATOM 733 C C . GLU A 1 97 ? -21.218 9.220 20.873 1.00 83.69 97 GLU A C 1
ATOM 735 O O . GLU A 1 97 ? -22.142 8.758 20.203 1.00 83.69 97 GLU A O 1
ATOM 740 N N . ASP A 1 98 ? -20.302 10.049 20.370 1.00 88.75 98 ASP A N 1
ATOM 741 C CA . ASP A 1 98 ? -20.293 10.504 18.989 1.00 88.75 98 ASP A CA 1
ATOM 742 C C . ASP A 1 98 ? -19.819 9.411 18.007 1.00 88.75 98 ASP A C 1
ATOM 744 O O . ASP A 1 98 ? -19.221 8.384 18.359 1.00 88.75 98 ASP A O 1
ATOM 748 N N . LEU A 1 99 ? -20.103 9.646 16.724 1.00 91.12 99 LEU A N 1
ATOM 749 C CA . LEU A 1 99 ? -19.800 8.725 15.634 1.00 91.12 99 LEU A CA 1
ATOM 750 C C . LEU A 1 99 ? -18.329 8.826 15.204 1.00 91.12 99 LEU A C 1
ATOM 752 O O . LEU A 1 99 ? -17.834 9.896 14.851 1.00 91.12 99 LEU A O 1
ATOM 756 N N . CYS A 1 100 ? -17.651 7.682 15.162 1.00 91.56 100 CYS A N 1
ATOM 757 C CA . CYS A 1 100 ? -16.420 7.491 14.409 1.00 91.56 100 CYS A CA 1
ATOM 758 C C . CYS A 1 100 ? -16.728 7.339 12.918 1.00 91.56 100 CYS A C 1
ATOM 760 O O . CYS A 1 100 ? -17.662 6.635 12.530 1.00 91.56 100 CYS A O 1
ATOM 762 N N . GLU A 1 101 ? -15.875 7.916 12.079 1.00 93.12 101 GLU A N 1
ATOM 763 C CA . GLU A 1 101 ? -15.903 7.761 10.630 1.00 93.12 101 GLU A CA 1
ATOM 764 C C . GLU A 1 101 ? -14.694 6.944 10.169 1.00 93.12 101 GLU A C 1
ATOM 766 O O . GLU A 1 101 ? -13.546 7.374 10.290 1.00 93.12 101 GLU A O 1
ATOM 771 N N . LEU A 1 102 ? -14.949 5.767 9.601 1.00 91.31 102 LEU A N 1
ATOM 772 C CA . LEU A 1 102 ? -13.965 4.993 8.856 1.00 91.31 102 LEU A CA 1
ATOM 773 C C . LEU A 1 102 ? -14.212 5.195 7.363 1.00 91.31 102 LEU A C 1
ATOM 775 O O . LEU A 1 102 ? -15.129 4.623 6.774 1.00 91.31 102 LEU A O 1
ATOM 779 N N . VAL A 1 103 ? -13.366 6.006 6.745 1.00 90.00 103 VAL A N 1
ATOM 780 C CA . VAL A 1 103 ? -13.392 6.277 5.313 1.00 90.00 103 VAL A CA 1
ATOM 781 C C . VAL A 1 103 ? -12.459 5.292 4.616 1.00 90.00 103 VAL A C 1
ATOM 783 O O . VAL A 1 103 ? -11.255 5.288 4.872 1.00 90.00 103 VAL A O 1
ATOM 786 N N . VAL A 1 104 ? -13.011 4.463 3.733 1.00 86.94 104 VAL A N 1
ATOM 787 C CA . VAL A 1 104 ? -12.265 3.534 2.881 1.00 86.94 104 VAL A CA 1
ATOM 788 C C . VAL A 1 104 ? -12.409 4.006 1.440 1.00 86.94 104 VAL A C 1
ATOM 790 O O . VAL A 1 104 ? -13.500 3.953 0.877 1.00 86.94 104 VAL A O 1
ATOM 793 N N . LEU A 1 105 ? -11.315 4.486 0.853 1.00 82.31 105 LEU A N 1
ATOM 794 C CA . LEU A 1 105 ? -11.218 4.728 -0.584 1.00 82.31 105 LEU A CA 1
ATOM 795 C C . LEU A 1 105 ? -10.577 3.497 -1.214 1.00 82.31 105 LEU A C 1
ATOM 797 O O . LEU A 1 105 ? -9.440 3.141 -0.886 1.00 82.31 105 LEU A O 1
ATOM 801 N N . THR A 1 106 ? -11.345 2.845 -2.078 1.00 70.88 106 THR A N 1
ATOM 802 C CA . THR A 1 106 ? -10.890 1.708 -2.883 1.00 70.88 106 THR A CA 1
ATOM 803 C C . THR A 1 106 ? -10.403 2.177 -4.258 1.00 70.88 106 THR A C 1
ATOM 805 O O . THR A 1 106 ? -10.603 3.335 -4.623 1.00 70.88 106 THR A O 1
ATOM 808 N N . GLU A 1 107 ? -9.738 1.293 -5.012 1.00 65.50 107 GLU A N 1
ATOM 809 C CA . GLU A 1 107 ? -9.206 1.596 -6.355 1.00 65.50 107 GLU A CA 1
ATOM 810 C C . GLU A 1 107 ? -10.265 2.132 -7.333 1.00 65.50 107 GLU A C 1
ATOM 812 O O . GLU A 1 107 ? -9.920 2.913 -8.214 1.00 65.50 107 GLU A O 1
ATOM 817 N N . ASP A 1 108 ? -11.536 1.759 -7.156 1.00 67.00 108 ASP A N 1
ATOM 818 C CA . ASP A 1 108 ? -12.649 2.174 -8.019 1.00 67.00 108 ASP A CA 1
ATOM 819 C C . ASP A 1 108 ? -13.154 3.604 -7.712 1.00 67.00 108 ASP A C 1
ATOM 821 O O . ASP A 1 108 ? -14.229 3.991 -8.155 1.00 67.00 108 ASP A O 1
ATOM 825 N N . GLU A 1 109 ? -12.407 4.383 -6.916 1.00 65.00 109 GLU A N 1
ATOM 826 C CA . GLU A 1 109 ? -12.797 5.692 -6.353 1.00 65.00 109 GLU A CA 1
ATOM 827 C C . GLU A 1 109 ? -14.076 5.666 -5.495 1.00 65.00 109 GLU A C 1
ATOM 829 O O . GLU A 1 109 ? -14.511 6.699 -4.976 1.00 65.00 109 GLU A O 1
ATOM 834 N N . ASP A 1 110 ? -14.634 4.480 -5.250 1.00 74.94 110 ASP A N 1
ATOM 835 C CA . ASP A 1 110 ? -15.765 4.291 -4.359 1.00 74.94 110 ASP A CA 1
ATOM 836 C C . ASP A 1 110 ? -15.335 4.609 -2.926 1.00 74.94 110 ASP A C 1
ATOM 838 O O . ASP A 1 110 ? -14.614 3.856 -2.254 1.00 74.94 110 ASP A O 1
ATOM 842 N N . ARG A 1 111 ? -15.782 5.779 -2.464 1.00 83.38 111 ARG A N 1
ATOM 843 C CA . ARG A 1 111 ? -15.650 6.227 -1.083 1.00 83.38 111 ARG A CA 1
ATOM 844 C C . ARG A 1 111 ? -16.736 5.558 -0.252 1.00 83.38 111 ARG A C 1
ATOM 846 O O . ARG A 1 111 ? -17.870 6.030 -0.194 1.00 83.38 111 ARG A O 1
ATOM 853 N N . VAL A 1 112 ? -16.363 4.498 0.454 1.00 85.75 112 VAL A N 1
ATOM 854 C CA . VAL A 1 112 ? -17.239 3.850 1.430 1.00 85.75 112 VAL A CA 1
ATOM 855 C C . VAL A 1 112 ? -16.956 4.449 2.802 1.00 85.75 112 VAL A C 1
ATOM 857 O O . VAL A 1 112 ? -15.846 4.340 3.325 1.00 85.75 112 VAL A O 1
ATOM 860 N N . VAL A 1 113 ? -17.954 5.114 3.382 1.00 89.38 113 VAL A N 1
ATOM 861 C CA . VAL A 1 113 ? -17.876 5.649 4.746 1.00 89.38 113 VAL A CA 1
ATOM 862 C C . VAL A 1 113 ? -18.638 4.711 5.668 1.00 89.38 113 VAL A C 1
ATOM 864 O O . VAL A 1 113 ? -19.849 4.550 5.542 1.00 89.38 113 VAL A O 1
ATOM 867 N N . HIS A 1 114 ? -17.918 4.085 6.591 1.00 88.44 114 HIS A N 1
ATOM 868 C CA . HIS A 1 114 ? -18.505 3.313 7.674 1.00 88.44 114 HIS A CA 1
ATOM 869 C C . HIS A 1 114 ? -18.553 4.185 8.921 1.00 88.44 114 HIS A C 1
ATOM 871 O O . HIS A 1 114 ? -17.511 4.588 9.437 1.00 88.44 114 HIS A O 1
ATOM 877 N N . THR A 1 115 ? -19.756 4.470 9.401 1.00 91.50 115 THR A N 1
ATOM 878 C CA . THR A 1 115 ? -19.973 5.195 10.654 1.00 91.50 115 THR A CA 1
ATOM 879 C C . THR A 1 115 ? -20.356 4.220 11.752 1.00 91.50 115 THR A C 1
ATOM 881 O O . THR A 1 115 ? -21.237 3.387 11.544 1.00 91.50 115 THR A O 1
ATOM 884 N N . PHE A 1 116 ? -19.718 4.329 12.911 1.00 91.62 116 PHE A N 1
ATOM 885 C CA . PHE A 1 116 ? -20.067 3.552 14.100 1.00 91.62 116 PHE A CA 1
ATOM 886 C C . PHE A 1 116 ? -19.822 4.386 15.362 1.00 91.62 116 PHE A C 1
ATOM 888 O O . PHE A 1 116 ? -18.937 5.242 15.346 1.00 91.62 116 PHE A O 1
ATOM 895 N N . PRO A 1 117 ? -20.569 4.173 16.455 1.00 90.81 117 PRO A N 1
ATOM 896 C CA . PRO A 1 117 ? -20.312 4.868 17.714 1.00 90.81 117 PRO A CA 1
ATOM 897 C C . PRO A 1 117 ? -18.910 4.562 18.260 1.00 90.81 117 PRO A C 1
ATOM 899 O O . PRO A 1 117 ? -18.440 3.425 18.186 1.00 90.81 117 PRO A O 1
ATOM 902 N N . GLY A 1 118 ? -18.238 5.546 18.863 1.00 87.56 118 GLY A N 1
ATOM 903 C CA . GLY A 1 118 ? -16.887 5.354 19.411 1.00 87.56 118 GLY A CA 1
ATOM 904 C C . GLY A 1 118 ? -16.794 4.234 20.454 1.00 87.56 118 GLY A C 1
ATOM 905 O O . GLY A 1 118 ? -15.807 3.500 20.499 1.00 87.56 118 GLY A O 1
ATOM 906 N N . LYS A 1 119 ? -17.857 4.034 21.242 1.00 90.19 119 LYS A N 1
ATOM 907 C CA . LYS A 1 119 ? -17.994 2.918 22.199 1.00 90.19 119 LYS A CA 1
ATOM 908 C C . LYS A 1 119 ? -17.957 1.519 21.562 1.00 90.19 119 LYS A C 1
ATOM 910 O O . LYS A 1 119 ? -17.615 0.560 22.252 1.00 90.19 119 LYS A O 1
ATOM 915 N N . ASP A 1 120 ? -18.294 1.397 20.278 1.00 92.50 120 ASP A N 1
ATOM 916 C CA . ASP A 1 120 ? -18.333 0.115 19.565 1.00 92.50 120 ASP A CA 1
ATOM 917 C C . ASP A 1 120 ? -16.978 -0.263 18.965 1.00 92.50 120 ASP A C 1
ATOM 919 O O . ASP A 1 120 ? -16.784 -1.395 18.512 1.00 92.50 120 ASP A O 1
ATOM 923 N N . LEU A 1 121 ? -15.995 0.639 19.031 1.00 92.12 121 LEU A N 1
ATOM 924 C CA . LEU A 1 121 ? -14.600 0.320 18.767 1.00 92.12 121 LEU A CA 1
ATOM 925 C C . LEU A 1 121 ? -14.019 -0.481 19.941 1.00 92.12 121 LEU A C 1
ATOM 927 O O . LEU A 1 121 ? -13.673 0.067 20.984 1.00 92.12 121 LEU A O 1
ATOM 931 N N . LEU A 1 122 ? -13.886 -1.798 19.769 1.00 93.56 122 LEU A N 1
ATOM 932 C CA . LEU A 1 122 ? -13.510 -2.697 20.864 1.00 93.56 122 LEU A CA 1
ATOM 933 C C . LEU A 1 122 ? -12.001 -2.770 21.094 1.00 93.56 122 LEU A C 1
ATOM 935 O O . LEU A 1 122 ? -11.550 -2.828 22.236 1.00 93.56 122 LEU A O 1
ATOM 939 N N . ARG A 1 123 ? -11.220 -2.889 20.015 1.00 94.25 123 ARG A N 1
ATOM 940 C CA . ARG A 1 123 ? -9.750 -2.981 20.057 1.00 94.25 123 ARG A CA 1
ATOM 941 C C . ARG A 1 123 ? -9.139 -2.912 18.664 1.00 94.25 123 ARG A C 1
ATOM 943 O O . ARG A 1 123 ? -9.812 -3.142 17.657 1.00 94.25 123 ARG A O 1
ATOM 950 N N . ALA A 1 124 ? -7.828 -2.703 18.627 1.00 95.00 124 ALA A N 1
ATOM 951 C CA . ALA A 1 124 ? -7.008 -2.932 17.446 1.00 95.00 124 ALA A CA 1
ATOM 952 C C . ALA A 1 124 ? -6.103 -4.154 17.648 1.00 95.00 124 ALA A C 1
ATOM 954 O O . ALA A 1 124 ? -5.591 -4.405 18.738 1.00 95.00 124 ALA A O 1
ATOM 955 N N . GLU A 1 125 ? -5.878 -4.926 16.587 1.00 95.25 125 GLU A N 1
ATOM 956 C CA . GLU A 1 125 ? -5.016 -6.107 16.628 1.00 95.25 125 GLU A CA 1
ATOM 957 C C . GLU A 1 125 ? -3.931 -6.027 15.554 1.00 95.25 125 GLU A C 1
ATOM 959 O O . GLU A 1 125 ? -4.209 -5.809 14.373 1.00 95.25 125 GLU A O 1
ATOM 964 N N . ALA A 1 126 ? -2.679 -6.266 15.951 1.00 94.50 126 ALA A N 1
ATOM 965 C CA . ALA A 1 126 ? -1.577 -6.405 15.007 1.00 94.50 126 ALA A CA 1
ATOM 966 C C . ALA A 1 126 ? -1.674 -7.761 14.298 1.00 94.50 126 ALA A C 1
ATOM 968 O O . ALA A 1 126 ? -1.598 -8.822 14.924 1.00 94.50 126 ALA A O 1
ATOM 969 N N . ILE A 1 127 ? -1.786 -7.732 12.974 1.00 95.12 127 ILE A N 1
ATOM 970 C CA . ILE A 1 127 ? -1.994 -8.918 12.147 1.00 95.12 127 ILE A CA 1
ATOM 971 C C . ILE A 1 127 ? -0.918 -9.070 11.078 1.00 95.12 127 ILE A C 1
ATOM 973 O O . ILE A 1 127 ? -0.173 -8.153 10.724 1.00 95.12 127 ILE A O 1
ATOM 977 N N . ARG A 1 128 ? -0.835 -10.287 10.539 1.00 94.25 128 ARG A N 1
ATOM 978 C CA . ARG A 1 128 ? -0.094 -10.550 9.309 1.00 94.25 128 ARG A CA 1
ATOM 979 C C . ARG A 1 128 ? -1.026 -10.386 8.126 1.00 94.25 128 ARG A C 1
ATOM 981 O O . ARG A 1 128 ? -2.125 -10.931 8.146 1.00 94.25 128 ARG A O 1
ATOM 988 N N . VAL A 1 129 ? -0.569 -9.688 7.094 1.00 92.62 129 VAL A N 1
ATOM 989 C CA . VAL A 1 129 ? -1.372 -9.417 5.899 1.00 92.62 129 VAL A CA 1
ATOM 990 C C . VAL A 1 129 ? -0.677 -9.921 4.641 1.00 92.62 129 VAL A C 1
ATOM 992 O O . VAL A 1 129 ? 0.556 -9.956 4.542 1.00 92.62 129 VAL A O 1
ATOM 995 N N . ARG A 1 130 ? -1.481 -10.318 3.657 1.00 90.44 130 ARG A N 1
ATOM 996 C CA . ARG A 1 130 ? -1.028 -10.557 2.288 1.00 90.44 130 ARG A CA 1
ATOM 997 C C . ARG A 1 130 ? -2.117 -10.092 1.330 1.00 90.44 130 ARG A C 1
ATOM 999 O O . ARG A 1 130 ? -3.174 -10.713 1.297 1.00 90.44 130 ARG A O 1
ATOM 1006 N N . ARG A 1 131 ? -1.836 -9.047 0.540 1.00 84.88 131 ARG A N 1
ATOM 1007 C CA . ARG A 1 131 ? -2.787 -8.465 -0.431 1.00 84.88 131 ARG A CA 1
ATOM 1008 C C . ARG A 1 131 ? -4.116 -8.076 0.238 1.00 84.88 131 ARG A C 1
ATOM 1010 O O . ARG A 1 131 ? -5.159 -8.630 -0.090 1.00 84.88 131 ARG A O 1
ATOM 1017 N N . GLY A 1 132 ? -4.037 -7.258 1.287 1.00 83.06 132 GLY A N 1
ATOM 1018 C CA . GLY A 1 132 ? -5.192 -6.767 2.051 1.00 83.06 132 GLY A CA 1
ATOM 1019 C C . GLY A 1 132 ? -5.958 -7.789 2.890 1.00 83.06 132 GLY A C 1
ATOM 1020 O O . GLY A 1 132 ? -6.873 -7.414 3.613 1.00 83.06 132 GLY A O 1
ATOM 1021 N N . ARG A 1 133 ? -5.587 -9.075 2.862 1.00 88.38 133 ARG A N 1
ATOM 1022 C CA . ARG A 1 133 ? -6.249 -10.111 3.666 1.00 88.38 133 ARG A CA 1
ATOM 1023 C C . ARG A 1 133 ? -5.452 -10.445 4.914 1.00 88.38 133 ARG A C 1
ATOM 1025 O O . ARG A 1 133 ? -4.250 -10.716 4.827 1.00 88.38 133 ARG A O 1
ATOM 1032 N N . ALA A 1 134 ? -6.135 -10.480 6.056 1.00 92.31 134 ALA A N 1
ATOM 1033 C CA . ALA A 1 134 ? -5.587 -10.993 7.302 1.00 92.31 134 ALA A CA 1
ATOM 1034 C C . ALA A 1 134 ? -5.276 -12.491 7.157 1.00 92.31 134 ALA A C 1
ATOM 1036 O O . ALA A 1 134 ? -6.101 -13.281 6.699 1.00 92.31 134 ALA A O 1
ATOM 1037 N N . VAL A 1 135 ? -4.065 -12.887 7.537 1.00 93.62 135 VAL A N 1
ATOM 1038 C CA . VAL A 1 135 ? -3.577 -14.263 7.433 1.00 93.62 135 VAL A CA 1
ATOM 1039 C C . VAL A 1 135 ? -3.166 -14.745 8.815 1.00 93.62 135 VAL A C 1
ATOM 1041 O O . VAL A 1 135 ? -2.334 -14.126 9.473 1.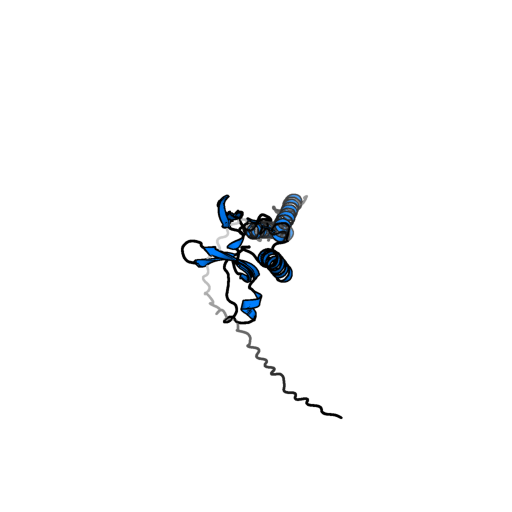00 93.62 135 VAL A O 1
ATOM 1044 N N . ASN A 1 136 ? -3.698 -15.890 9.242 1.00 92.56 136 ASN A N 1
ATOM 1045 C CA . ASN A 1 136 ? -3.299 -16.505 10.503 1.00 92.56 136 ASN A CA 1
ATOM 1046 C C . ASN A 1 136 ? -1.964 -17.263 10.331 1.00 92.56 136 ASN A C 1
ATOM 1048 O O . ASN A 1 136 ? -1.911 -18.240 9.578 1.00 92.56 136 ASN A O 1
ATOM 1052 N N . PRO A 1 137 ? -0.875 -16.861 11.014 1.00 92.00 137 PRO A N 1
ATOM 1053 C CA . PRO A 1 137 ? 0.434 -17.481 10.831 1.00 92.00 137 PRO A CA 1
ATOM 1054 C C . PRO A 1 137 ? 0.610 -18.800 11.601 1.00 92.00 137 PRO A C 1
ATOM 1056 O O . PRO A 1 137 ? 1.627 -19.459 11.389 1.00 92.00 137 PRO A O 1
ATOM 1059 N N . LYS A 1 138 ? -0.327 -19.191 12.485 1.00 92.25 138 LYS A N 1
ATOM 1060 C CA . LYS A 1 138 ? -0.159 -20.318 13.429 1.00 92.25 138 LYS A CA 1
ATOM 1061 C C . LYS A 1 138 ? 0.250 -21.634 12.754 1.00 92.25 138 LYS A C 1
ATOM 1063 O O . LYS A 1 138 ? 1.120 -22.326 13.267 1.00 92.25 138 LYS A O 1
ATOM 1068 N N . ASN A 1 139 ? -0.307 -21.929 11.578 1.00 92.69 139 ASN A N 1
ATOM 1069 C CA . ASN A 1 139 ? -0.076 -23.191 10.861 1.00 92.69 139 ASN A CA 1
ATOM 1070 C C . ASN A 1 139 ? 0.911 -23.057 9.684 1.00 92.69 139 ASN A C 1
ATOM 1072 O O . ASN A 1 139 ? 0.978 -23.931 8.822 1.00 92.69 139 ASN A O 1
ATOM 1076 N N . MET A 1 140 ? 1.660 -21.953 9.596 1.00 94.25 140 MET A N 1
ATOM 1077 C CA . MET A 1 140 ? 2.547 -21.679 8.461 1.00 94.25 140 MET A CA 1
ATOM 1078 C C . MET A 1 140 ? 4.014 -21.949 8.786 1.00 94.25 140 MET A C 1
ATOM 1080 O O . MET A 1 140 ? 4.507 -21.668 9.878 1.00 94.25 140 MET A O 1
ATOM 1084 N N . ARG A 1 141 ? 4.773 -22.416 7.788 1.00 95.19 141 ARG A N 1
ATOM 1085 C CA . ARG A 1 141 ? 6.227 -22.579 7.934 1.00 95.19 141 ARG A CA 1
ATOM 1086 C C . ARG A 1 141 ? 6.890 -21.215 8.139 1.00 95.19 141 ARG A C 1
ATOM 1088 O O . ARG A 1 141 ? 6.531 -20.235 7.486 1.00 95.19 141 ARG A O 1
ATOM 1095 N N . ARG A 1 142 ? 7.968 -21.157 8.931 1.00 93.69 142 ARG A N 1
ATOM 1096 C CA . ARG A 1 142 ? 8.717 -19.912 9.224 1.00 93.69 142 ARG A CA 1
ATOM 1097 C C . ARG A 1 142 ? 9.118 -19.119 7.968 1.00 93.69 142 ARG A C 1
ATOM 1099 O O . ARG A 1 142 ? 9.060 -17.893 7.974 1.00 93.69 142 ARG A O 1
ATOM 1106 N N . LYS A 1 143 ? 9.487 -19.804 6.875 1.00 93.81 143 LYS A N 1
ATOM 1107 C CA . LYS A 1 143 ? 9.820 -19.171 5.581 1.00 93.81 143 LYS A CA 1
ATOM 1108 C C . LYS A 1 143 ? 8.617 -18.476 4.925 1.00 93.81 143 LYS A C 1
ATOM 1110 O O . LYS A 1 143 ? 8.805 -17.455 4.276 1.00 93.81 143 LYS A O 1
ATOM 1115 N N . GLN A 1 144 ? 7.404 -19.007 5.088 1.00 92.62 144 GLN A N 1
ATOM 1116 C CA . GLN A 1 144 ? 6.173 -18.401 4.566 1.00 92.62 144 GLN A CA 1
ATOM 1117 C C . GLN A 1 144 ? 5.761 -17.197 5.413 1.00 92.62 144 GLN A C 1
ATOM 1119 O O . GLN A 1 144 ? 5.455 -16.150 4.856 1.00 92.62 144 GLN A O 1
ATOM 1124 N N . VAL A 1 145 ? 5.860 -17.305 6.742 1.00 92.69 145 VAL A N 1
ATOM 1125 C CA . VAL A 1 145 ? 5.542 -16.202 7.666 1.00 92.69 145 VAL A CA 1
ATOM 1126 C C . VAL A 1 145 ? 6.413 -14.968 7.402 1.00 92.69 145 VAL A C 1
ATOM 1128 O O . VAL A 1 145 ? 5.923 -13.846 7.470 1.00 92.69 145 VAL A O 1
ATOM 1131 N N . ARG A 1 146 ? 7.692 -15.152 7.038 1.00 90.31 146 ARG A N 1
ATOM 1132 C CA . ARG A 1 146 ? 8.595 -14.045 6.663 1.00 90.31 146 ARG A CA 1
ATOM 1133 C C . ARG A 1 146 ? 8.169 -13.288 5.401 1.00 90.31 146 ARG A C 1
ATOM 1135 O O . ARG A 1 146 ? 8.575 -12.147 5.244 1.00 90.31 146 ARG A O 1
ATOM 1142 N N . LYS A 1 147 ? 7.381 -13.909 4.518 1.00 90.75 147 LYS A N 1
ATOM 1143 C CA . LYS A 1 147 ? 6.854 -13.272 3.299 1.00 90.75 147 LYS A CA 1
ATOM 1144 C C . LYS A 1 147 ? 5.568 -12.480 3.555 1.00 90.75 147 LYS A C 1
ATOM 1146 O O . LYS A 1 147 ? 5.074 -11.836 2.636 1.00 90.75 147 LYS A O 1
ATOM 1151 N N . LEU A 1 148 ? 4.993 -12.578 4.755 1.00 92.56 148 LEU A N 1
ATOM 1152 C CA . LEU A 1 148 ? 3.786 -11.846 5.123 1.00 92.56 148 LEU A CA 1
ATOM 1153 C C . LEU A 1 148 ? 4.149 -10.452 5.625 1.00 92.56 148 LEU A C 1
ATOM 1155 O O . LEU A 1 148 ? 5.071 -10.296 6.434 1.00 92.56 148 LEU A O 1
ATOM 1159 N N . GLY A 1 149 ? 3.368 -9.469 5.191 1.00 91.62 149 GLY A N 1
ATOM 1160 C CA . GLY A 1 149 ? 3.434 -8.107 5.696 1.00 91.62 149 GLY A CA 1
ATOM 1161 C C . GLY A 1 149 ? 2.913 -8.002 7.125 1.00 91.62 149 GLY A C 1
ATOM 1162 O O . GLY A 1 149 ? 2.262 -8.919 7.635 1.00 91.62 149 GLY A O 1
ATOM 1163 N N . TYR A 1 150 ? 3.200 -6.874 7.763 1.00 93.19 150 TYR A N 1
ATOM 1164 C CA . TYR A 1 150 ? 2.567 -6.477 9.019 1.00 93.19 150 TYR A CA 1
ATOM 1165 C C . TYR A 1 150 ? 1.551 -5.383 8.734 1.00 93.19 150 TYR A C 1
ATOM 1167 O O . TYR A 1 150 ? 1.860 -4.439 8.017 1.00 93.19 150 TYR A O 1
ATOM 1175 N N . SER A 1 151 ? 0.366 -5.516 9.304 1.00 93.81 151 SER A N 1
ATOM 1176 C CA . SER A 1 151 ? -0.691 -4.512 9.266 1.00 93.81 151 SER A CA 1
ATOM 1177 C C . SER A 1 151 ? -1.467 -4.609 10.578 1.00 93.81 151 SER A C 1
ATOM 1179 O O . SER A 1 151 ? -1.109 -5.394 11.463 1.00 93.81 151 SER A O 1
ATOM 1181 N N . PHE A 1 152 ? -2.516 -3.824 10.721 1.00 94.62 152 PHE A N 1
ATOM 1182 C CA . PHE A 1 152 ? -3.415 -3.889 11.858 1.00 94.62 152 PHE A CA 1
ATOM 1183 C C . PHE A 1 152 ? -4.861 -3.946 11.375 1.00 94.62 152 PHE A C 1
ATOM 1185 O O . PHE A 1 152 ? -5.180 -3.548 10.252 1.00 94.62 152 PHE A O 1
ATOM 1192 N N . GLN A 1 153 ? -5.720 -4.522 12.206 1.00 94.56 153 GLN A N 1
ATOM 1193 C CA . GLN A 1 153 ? -7.157 -4.567 11.975 1.00 94.56 153 GLN A CA 1
ATOM 1194 C C . GLN A 1 153 ? -7.891 -3.928 13.148 1.00 94.56 153 GLN A C 1
ATOM 1196 O O . GLN A 1 153 ? -7.478 -4.088 14.298 1.00 94.56 153 GLN A O 1
ATOM 1201 N N . LEU A 1 154 ? -8.982 -3.241 12.840 1.00 94.56 154 LEU A N 1
ATOM 1202 C CA . LEU A 1 154 ? -9.946 -2.744 13.810 1.00 94.56 154 LEU A CA 1
ATOM 1203 C C . LEU A 1 154 ? -10.979 -3.832 14.073 1.00 94.56 154 LEU A C 1
ATOM 1205 O O . LEU A 1 154 ? -11.449 -4.474 13.129 1.00 94.56 154 LEU A O 1
ATOM 1209 N N . VAL A 1 155 ? -11.327 -4.025 15.340 1.00 94.69 155 VAL A N 1
ATOM 1210 C CA . VAL A 1 155 ? -12.437 -4.877 15.760 1.00 94.69 155 VAL A CA 1
ATOM 1211 C C . VAL A 1 155 ? -13.548 -3.961 16.254 1.00 94.69 155 VAL A C 1
ATOM 1213 O O . VAL A 1 155 ? -13.380 -3.280 17.266 1.00 94.69 155 VAL A O 1
ATOM 1216 N N . VAL A 1 156 ? -14.655 -3.932 15.518 1.00 93.38 156 VAL A N 1
ATOM 1217 C CA . VAL A 1 156 ? -15.815 -3.071 15.784 1.00 93.38 156 VAL A CA 1
ATOM 1218 C C . VAL A 1 156 ? -17.020 -3.954 16.080 1.00 93.38 156 VAL A C 1
ATOM 1220 O O . VAL A 1 156 ? -17.189 -5.000 15.451 1.00 93.38 156 VAL A O 1
ATOM 1223 N N . ARG A 1 157 ? -17.849 -3.573 17.045 1.00 92.38 157 ARG A N 1
ATOM 1224 C CA . ARG A 1 157 ? -19.111 -4.254 17.336 1.00 92.38 157 ARG A CA 1
ATOM 1225 C C . ARG A 1 157 ? -20.192 -3.783 16.363 1.00 92.38 157 ARG A C 1
ATOM 1227 O O . ARG A 1 157 ? -20.334 -2.587 16.157 1.00 92.38 157 ARG A O 1
ATOM 1234 N N . LEU A 1 158 ? -20.942 -4.709 15.766 1.00 86.31 158 LEU A N 1
ATOM 1235 C CA . LEU A 1 158 ? -22.168 -4.357 15.047 1.00 86.31 158 LEU A CA 1
ATOM 1236 C C . LEU A 1 158 ? -23.344 -4.334 16.024 1.00 86.31 158 LEU A C 1
ATOM 1238 O O . LEU A 1 158 ? -23.551 -5.309 16.758 1.00 86.31 158 LEU A O 1
ATOM 1242 N N . ASP A 1 159 ? -24.111 -3.248 15.975 1.00 74.69 159 ASP A N 1
ATOM 1243 C CA . ASP A 1 159 ? -25.249 -2.975 16.857 1.00 74.69 159 ASP A CA 1
ATOM 1244 C C . ASP A 1 159 ? -26.330 -4.069 16.817 1.00 74.69 159 ASP A C 1
ATOM 1246 O O . ASP A 1 159 ? -26.877 -4.431 17.856 1.00 74.69 159 ASP A O 1
ATOM 1250 N N . ASP A 1 160 ? -26.585 -4.663 15.648 1.00 72.50 160 ASP A N 1
ATOM 1251 C CA . ASP A 1 160 ? -27.774 -5.505 15.444 1.00 72.50 160 ASP A CA 1
ATOM 1252 C C . ASP A 1 160 ? -27.668 -6.928 16.020 1.00 72.50 160 ASP A C 1
ATOM 1254 O O . ASP A 1 160 ? -28.680 -7.557 16.312 1.00 72.50 160 ASP A O 1
ATOM 1258 N N . ASP A 1 161 ? -26.453 -7.454 16.213 1.00 75.56 161 ASP A N 1
ATOM 1259 C CA . ASP A 1 161 ? -26.255 -8.865 16.592 1.00 75.56 161 ASP A CA 1
ATOM 1260 C C . ASP A 1 161 ? -25.147 -9.091 17.632 1.00 75.56 161 ASP A C 1
ATOM 1262 O O . ASP A 1 161 ? -24.824 -10.232 17.977 1.00 75.56 161 ASP A O 1
ATOM 1266 N N . GLY A 1 162 ? -24.466 -8.027 18.069 1.00 79.12 162 GLY A N 1
ATOM 1267 C CA . GLY A 1 162 ? -23.257 -8.138 18.888 1.00 79.12 162 GLY A CA 1
ATOM 1268 C C . GLY A 1 162 ? -22.096 -8.860 18.187 1.00 79.12 162 GLY A C 1
ATOM 1269 O O . GLY A 1 162 ? -21.117 -9.220 18.847 1.00 79.12 162 GLY A O 1
ATOM 1270 N N . ARG A 1 163 ? -22.191 -9.080 16.868 1.00 86.69 163 ARG A N 1
ATOM 1271 C CA . ARG A 1 163 ? -21.123 -9.656 16.042 1.00 86.69 163 ARG A CA 1
ATOM 1272 C C . ARG A 1 163 ? -19.961 -8.668 15.935 1.00 86.69 163 ARG A C 1
ATOM 1274 O O . ARG A 1 163 ? -20.161 -7.461 15.884 1.00 86.69 163 ARG A O 1
ATOM 1281 N N . GLU A 1 164 ? -18.740 -9.191 15.870 1.00 91.75 164 GLU A N 1
ATOM 1282 C CA . GLU A 1 164 ? -17.533 -8.389 15.653 1.00 91.75 164 GLU A CA 1
ATOM 1283 C C . GLU A 1 164 ? -17.235 -8.269 14.145 1.00 91.75 164 GLU A C 1
ATOM 1285 O O . GLU A 1 164 ? -16.950 -9.271 13.480 1.00 91.75 164 GLU A O 1
ATOM 1290 N N . ALA A 1 165 ? -17.241 -7.050 13.608 1.00 90.00 165 ALA A N 1
ATOM 1291 C CA . ALA A 1 165 ? -16.664 -6.719 12.309 1.00 90.00 165 ALA A CA 1
ATOM 1292 C C . ALA A 1 165 ? -15.153 -6.539 12.444 1.00 90.00 165 ALA A C 1
ATOM 1294 O O . ALA A 1 165 ? -14.652 -5.973 13.416 1.00 90.00 165 ALA A O 1
ATOM 1295 N N . ARG A 1 166 ? -14.412 -7.002 11.434 1.00 91.88 166 ARG A N 1
ATOM 1296 C CA . ARG A 1 166 ? -12.957 -6.846 11.366 1.00 91.88 166 ARG A CA 1
ATOM 1297 C C . ARG A 1 166 ? -12.574 -6.092 10.108 1.00 91.88 166 ARG A C 1
ATOM 1299 O O . ARG A 1 166 ? -12.697 -6.629 9.008 1.00 91.88 166 ARG A O 1
ATOM 1306 N N . HIS A 1 167 ? -12.058 -4.881 10.277 1.00 90.44 167 HIS A N 1
ATOM 1307 C CA . HIS A 1 167 ? -11.610 -4.039 9.173 1.00 90.44 167 HIS A CA 1
ATOM 1308 C C . HIS A 1 167 ? -10.086 -3.988 9.155 1.00 90.44 167 HIS A C 1
ATOM 1310 O O . HIS A 1 167 ? -9.461 -3.475 10.076 1.00 90.44 167 HIS A O 1
ATOM 1316 N N . VAL A 1 168 ? -9.468 -4.536 8.110 1.00 90.69 168 VAL A N 1
ATOM 1317 C CA . VAL A 1 168 ? -8.016 -4.412 7.895 1.00 90.69 168 VAL A CA 1
ATOM 1318 C C . VAL A 1 168 ? -7.704 -2.966 7.502 1.00 90.69 168 VAL A C 1
ATOM 1320 O O . VAL A 1 168 ? -8.401 -2.417 6.663 1.00 90.69 168 VAL A O 1
ATOM 1323 N N . MET A 1 169 ? -6.677 -2.334 8.069 1.00 89.94 169 MET A N 1
ATOM 1324 C CA . MET A 1 169 ? -6.414 -0.901 7.834 1.00 89.94 169 MET A CA 1
ATOM 1325 C C . MET A 1 169 ? -5.439 -0.604 6.694 1.00 89.94 169 MET A C 1
ATOM 1327 O O . MET A 1 169 ? -5.322 0.536 6.266 1.00 89.94 169 MET A O 1
ATOM 1331 N N . SER A 1 170 ? -4.768 -1.616 6.146 1.00 86.31 170 SER A N 1
ATOM 1332 C CA . SER A 1 170 ? -3.875 -1.427 5.001 1.00 86.31 170 SER A CA 1
ATOM 1333 C C . SER A 1 170 ? -3.850 -2.652 4.099 1.00 86.31 170 SER A C 1
ATOM 1335 O O . SER A 1 170 ? -3.778 -3.789 4.583 1.00 86.31 170 SER A O 1
ATOM 1337 N N . TYR A 1 171 ? -3.858 -2.417 2.785 1.00 83.25 171 TYR A N 1
ATOM 1338 C CA . TYR A 1 171 ? -3.652 -3.456 1.777 1.00 83.25 171 TYR A CA 1
ATOM 1339 C C . TYR A 1 171 ? -2.232 -4.049 1.844 1.00 83.25 171 TYR A C 1
ATOM 1341 O O . TYR A 1 171 ? -2.014 -5.249 1.612 1.00 83.25 171 TYR A O 1
ATOM 1349 N N . GLY A 1 172 ? -1.264 -3.192 2.177 1.00 83.06 172 GLY A N 1
ATOM 1350 C CA . GLY A 1 172 ? 0.164 -3.474 2.194 1.00 83.06 172 GLY A CA 1
ATOM 1351 C C . GLY A 1 172 ? 0.736 -3.743 3.585 1.00 83.06 172 GLY A C 1
ATOM 1352 O O . GLY A 1 172 ? 0.032 -3.859 4.586 1.00 83.06 172 GLY A O 1
ATOM 1353 N N . SER A 1 173 ? 2.062 -3.880 3.636 1.00 86.31 173 SER A N 1
ATOM 1354 C CA . SER A 1 173 ? 2.790 -3.978 4.899 1.00 86.31 173 SER A CA 1
ATOM 1355 C C . SER A 1 173 ? 3.134 -2.580 5.401 1.00 86.31 173 SER A C 1
ATOM 1357 O O . SER A 1 173 ? 3.999 -1.942 4.815 1.00 86.31 173 SER A O 1
ATOM 1359 N N . VAL A 1 174 ? 2.551 -2.169 6.523 1.00 86.81 174 VAL A N 1
ATOM 1360 C CA . VAL A 1 174 ? 2.888 -0.920 7.232 1.00 86.81 174 VAL A CA 1
ATOM 1361 C C . VAL A 1 174 ? 4.209 -1.066 7.998 1.00 86.81 174 VAL A C 1
ATOM 1363 O O . VAL A 1 174 ? 4.941 -0.115 8.205 1.00 86.81 174 VAL A O 1
ATOM 1366 N N . GLY A 1 175 ? 4.577 -2.298 8.367 1.00 88.06 175 GLY A N 1
ATOM 1367 C CA . GLY A 1 175 ? 5.799 -2.574 9.125 1.00 88.06 175 GLY A CA 1
ATOM 1368 C C . GLY A 1 175 ? 5.511 -2.917 10.584 1.00 88.06 175 GLY A C 1
ATOM 1369 O O . GLY A 1 175 ? 4.447 -2.634 11.131 1.00 88.06 175 GLY A O 1
ATOM 1370 N N . ARG A 1 176 ? 6.437 -3.641 11.223 1.00 91.31 176 ARG A N 1
ATOM 1371 C CA . ARG A 1 176 ? 6.194 -4.225 12.555 1.00 91.31 176 ARG A CA 1
ATOM 1372 C C . ARG A 1 176 ? 6.137 -3.176 13.664 1.00 91.31 176 ARG A C 1
ATOM 1374 O O . ARG A 1 176 ? 5.383 -3.367 14.610 1.00 91.31 176 ARG A O 1
ATOM 1381 N N . SER A 1 177 ? 6.990 -2.156 13.588 1.00 92.44 177 SER A N 1
ATOM 1382 C CA . SER A 1 177 ? 7.034 -1.089 14.593 1.00 92.44 177 SER A CA 1
ATOM 1383 C C . SER A 1 177 ? 5.781 -0.229 14.482 1.00 92.44 177 SER A C 1
ATOM 1385 O O . SER A 1 177 ? 5.028 -0.114 15.442 1.00 92.44 177 SER A O 1
ATOM 1387 N N . ASP A 1 178 ? 5.496 0.234 13.269 1.00 90.75 178 ASP A N 1
ATOM 1388 C CA . ASP A 1 178 ? 4.403 1.163 12.995 1.00 90.75 178 ASP A CA 1
ATOM 1389 C C . ASP A 1 178 ? 3.042 0.520 13.270 1.00 90.75 178 ASP A C 1
ATOM 1391 O O . ASP A 1 178 ? 2.240 1.081 14.009 1.00 90.75 178 ASP A O 1
ATOM 1395 N N . SER A 1 179 ? 2.818 -0.727 12.827 1.00 92.69 179 SER A N 1
ATOM 1396 C CA . SER A 1 179 ? 1.583 -1.461 13.166 1.00 92.69 179 SER A CA 1
ATOM 1397 C C . SER A 1 179 ? 1.362 -1.608 14.673 1.00 92.69 179 SER A C 1
ATOM 1399 O O . SER A 1 179 ? 0.228 -1.543 15.132 1.00 92.69 179 SER A O 1
ATOM 1401 N N . LYS A 1 180 ? 2.426 -1.796 15.463 1.00 94.38 180 LYS A N 1
ATOM 1402 C CA . LYS A 1 180 ? 2.311 -1.850 16.924 1.00 94.38 180 LYS A CA 1
ATOM 1403 C C . LYS A 1 180 ? 2.012 -0.484 17.522 1.00 94.38 180 LYS A C 1
ATOM 1405 O O . LYS A 1 180 ? 1.180 -0.423 18.416 1.00 94.38 180 LYS A O 1
ATOM 1410 N N . SER A 1 181 ? 2.669 0.563 17.025 1.00 93.44 181 SER A N 1
ATOM 1411 C CA . SER A 1 181 ? 2.445 1.942 17.464 1.00 93.44 181 SER A CA 1
ATOM 1412 C C . SER A 1 181 ? 0.994 2.370 17.238 1.00 93.44 181 SER A C 1
ATOM 1414 O O . SER A 1 181 ? 0.366 2.903 18.146 1.00 93.44 181 SER A O 1
ATOM 1416 N N . ARG A 1 182 ? 0.429 2.060 16.062 1.00 93.31 182 ARG A N 1
ATOM 1417 C CA . ARG A 1 182 ? -0.981 2.338 15.744 1.00 93.31 182 ARG A CA 1
ATOM 1418 C C . ARG A 1 182 ? -1.942 1.536 16.607 1.00 93.31 182 ARG A C 1
ATOM 1420 O O . ARG A 1 182 ? -2.935 2.066 17.086 1.00 93.31 182 ARG A O 1
ATOM 1427 N N . VAL A 1 183 ? -1.636 0.263 16.855 1.00 95.19 183 VAL A N 1
ATOM 1428 C CA . VAL A 1 183 ? -2.450 -0.564 17.754 1.00 95.19 183 VAL A CA 1
ATOM 1429 C C . VAL A 1 183 ? -2.447 -0.005 19.174 1.00 95.19 183 VAL A C 1
ATOM 1431 O O . VAL A 1 183 ? -3.510 0.046 19.781 1.00 95.19 183 VAL A O 1
ATOM 1434 N N . SER A 1 184 ? -1.298 0.430 19.704 1.00 94.19 184 SER A N 1
ATOM 1435 C CA . SER A 1 184 ? -1.252 1.039 21.037 1.00 94.19 184 SER A CA 1
ATOM 1436 C C . SER A 1 184 ? -2.008 2.361 21.101 1.00 94.19 184 SER A C 1
ATOM 1438 O O . SER A 1 184 ? -2.727 2.565 22.067 1.00 94.19 184 SER A O 1
ATOM 1440 N N . GLU A 1 185 ? -1.907 3.203 20.071 1.00 92.94 185 GLU A N 1
ATOM 1441 C CA . GLU A 1 185 ? -2.623 4.484 19.975 1.00 92.94 185 GLU A CA 1
ATOM 1442 C C . GLU A 1 185 ? -4.148 4.279 19.992 1.00 92.94 185 GLU A C 1
ATOM 1444 O O . GLU A 1 185 ? -4.866 4.888 20.783 1.00 92.94 185 GLU A O 1
ATOM 1449 N N . ILE A 1 186 ? -4.648 3.327 19.198 1.00 92.94 186 ILE A N 1
ATOM 1450 C CA . ILE A 1 186 ? -6.075 2.977 19.181 1.00 92.94 186 ILE A CA 1
ATOM 1451 C C . ILE A 1 186 ? -6.498 2.343 20.512 1.00 92.94 186 ILE A C 1
ATOM 1453 O O . ILE A 1 186 ? -7.562 2.650 21.041 1.00 92.94 186 ILE A O 1
ATOM 1457 N N . GLN A 1 187 ? -5.678 1.454 21.075 1.00 93.69 187 GLN A N 1
ATOM 1458 C CA . GLN A 1 187 ? -5.987 0.806 22.348 1.00 93.69 187 GLN A CA 1
ATOM 1459 C C . GLN A 1 187 ? -6.025 1.814 23.502 1.00 93.69 187 GLN A C 1
ATOM 1461 O O . GLN A 1 187 ? -6.845 1.670 24.409 1.00 93.69 187 GLN A O 1
ATOM 1466 N N . GLU A 1 188 ? -5.163 2.829 23.469 1.00 92.38 188 GLU A N 1
ATOM 1467 C CA . GLU A 1 188 ? -5.162 3.933 24.421 1.00 92.38 188 GLU A CA 1
ATOM 1468 C C . GLU A 1 188 ? -6.456 4.736 24.311 1.00 92.38 188 GLU A C 1
ATOM 1470 O O . GLU A 1 188 ? -7.117 4.929 25.327 1.00 92.38 188 GLU A O 1
ATOM 1475 N N . TYR A 1 189 ? -6.891 5.081 23.095 1.00 90.69 189 TYR A N 1
ATOM 1476 C CA . TYR A 1 189 ? -8.185 5.731 22.871 1.00 90.69 189 TYR A CA 1
ATOM 1477 C C . TYR A 1 189 ? -9.370 4.896 23.376 1.00 90.69 189 TYR A C 1
ATOM 1479 O O . TYR A 1 189 ? -10.303 5.451 23.946 1.00 90.69 189 TYR A O 1
ATOM 1487 N N . VAL A 1 190 ? -9.341 3.567 23.217 1.00 90.81 190 VAL A N 1
ATOM 1488 C CA . VAL A 1 190 ? -10.415 2.667 23.683 1.00 90.81 190 VAL A CA 1
ATOM 1489 C C . VAL A 1 190 ? -10.384 2.446 25.200 1.00 90.81 190 VAL A C 1
ATOM 1491 O O . VAL A 1 190 ? -11.426 2.265 25.832 1.00 90.81 190 VAL A O 1
ATOM 1494 N N . THR A 1 191 ? -9.212 2.490 25.830 1.00 90.19 191 THR A N 1
ATOM 1495 C CA . THR A 1 191 ? -9.081 2.225 27.274 1.00 90.19 191 THR A CA 1
ATOM 1496 C C . THR A 1 191 ? -9.249 3.500 28.096 1.00 90.19 191 THR A C 1
ATOM 1498 O O . THR A 1 191 ? -9.972 3.496 29.087 1.00 90.19 191 THR A O 1
ATOM 1501 N N . ASN A 1 192 ? -8.659 4.607 27.646 1.00 86.56 192 ASN A N 1
ATOM 1502 C CA . ASN A 1 192 ? -8.654 5.886 28.347 1.00 86.56 192 ASN A CA 1
ATOM 1503 C C . ASN A 1 192 ? -9.694 6.830 27.733 1.00 86.56 192 ASN A C 1
ATOM 1505 O O . ASN A 1 192 ? -9.661 7.114 26.537 1.00 86.56 192 ASN A O 1
ATOM 1509 N N . SER A 1 193 ? -10.625 7.327 28.544 1.00 70.50 193 SER A N 1
ATOM 1510 C CA . SER A 1 193 ? -11.666 8.276 28.117 1.00 70.50 193 SER A CA 1
ATOM 1511 C C . SER A 1 193 ? -11.149 9.703 27.900 1.00 70.50 193 SER A C 1
ATOM 1513 O O . SER A 1 193 ? -11.834 10.514 27.289 1.00 70.50 193 SER A O 1
ATOM 1515 N N . ASP A 1 194 ? -9.944 10.015 28.383 1.00 72.31 194 ASP A N 1
ATOM 1516 C CA . ASP A 1 194 ? -9.410 11.383 28.404 1.00 72.31 194 ASP A CA 1
ATOM 1517 C C . ASP A 1 194 ? -8.566 11.757 27.173 1.00 72.31 194 ASP A C 1
ATOM 1519 O O . ASP A 1 194 ? -8.049 12.873 27.097 1.00 72.31 194 ASP A O 1
ATOM 1523 N N . VAL A 1 195 ? -8.423 10.854 26.198 1.00 75.31 195 VAL A N 1
ATOM 1524 C CA . VAL A 1 195 ? -7.580 11.072 25.012 1.00 75.31 195 VAL A CA 1
ATOM 1525 C C . VAL A 1 195 ? -8.247 12.052 24.043 1.00 75.31 195 VAL A C 1
ATOM 1527 O O . VAL A 1 195 ? -9.444 11.972 23.774 1.00 75.31 195 VAL A O 1
ATOM 1530 N N . SER A 1 196 ? -7.457 12.981 23.505 1.00 74.62 196 SER A N 1
ATOM 1531 C CA . SER A 1 196 ? -7.857 14.038 22.567 1.00 74.62 196 SER A CA 1
ATOM 1532 C C . SER A 1 196 ? -8.260 13.502 21.181 1.00 74.62 196 SER A C 1
ATOM 1534 O O . SER A 1 196 ? -7.595 13.800 20.197 1.00 74.62 196 SER A O 1
ATOM 1536 N N . GLY A 1 197 ? -9.340 12.722 21.087 1.00 82.38 197 GLY A N 1
ATOM 1537 C CA . GLY A 1 197 ? -9.789 12.110 19.829 1.00 82.38 197 GLY A CA 1
ATOM 1538 C C . GLY A 1 197 ? -8.779 11.115 19.243 1.00 82.38 197 GLY A C 1
ATOM 1539 O O . GLY A 1 197 ? -7.688 10.916 19.775 1.00 82.38 197 GLY A O 1
ATOM 1540 N N . LEU A 1 198 ? -9.153 10.459 18.14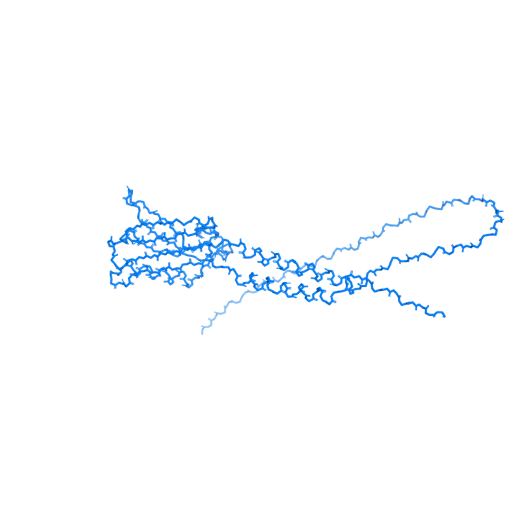9 1.00 89.44 198 LEU A N 1
ATOM 1541 C CA . LEU A 1 198 ? -8.297 9.506 17.443 1.00 89.44 198 LEU A CA 1
ATOM 1542 C C . LEU A 1 198 ? -8.344 9.818 15.952 1.00 89.44 198 LEU A C 1
ATOM 1544 O O . LEU A 1 198 ? -9.412 9.809 15.346 1.00 89.44 198 LEU A O 1
ATOM 1548 N N . ASP A 1 199 ? -7.184 10.081 15.364 1.00 91.50 199 ASP A N 1
ATOM 1549 C CA . ASP A 1 199 ? -7.042 10.342 13.936 1.00 91.50 199 ASP A CA 1
ATOM 1550 C C . ASP A 1 199 ? -5.928 9.445 13.385 1.00 91.50 199 ASP A C 1
ATOM 1552 O O . ASP A 1 199 ? -4.736 9.675 13.604 1.00 91.50 199 ASP A O 1
ATOM 1556 N N . VAL A 1 200 ? -6.333 8.356 12.731 1.00 90.00 200 VAL A N 1
ATOM 1557 C CA . VAL A 1 200 ? -5.422 7.367 12.158 1.00 90.00 200 VAL A CA 1
ATOM 1558 C C . VAL A 1 200 ? -5.595 7.355 10.651 1.00 90.00 200 VAL A C 1
ATOM 1560 O O . VAL A 1 200 ? -6.569 6.832 10.106 1.00 90.00 200 VAL A O 1
ATOM 1563 N N . TYR A 1 201 ? -4.585 7.889 9.977 1.00 87.94 201 TYR A N 1
ATOM 1564 C CA . TYR A 1 201 ? -4.486 7.910 8.530 1.00 87.94 201 TYR A CA 1
ATOM 1565 C C . TYR A 1 201 ? -3.502 6.847 8.039 1.00 87.94 201 TYR A C 1
ATOM 1567 O O . TYR A 1 201 ? -2.314 6.879 8.368 1.00 87.94 201 TYR A O 1
ATOM 1575 N N . GLU A 1 202 ? -3.991 5.929 7.212 1.00 86.31 202 GLU A N 1
ATOM 1576 C CA . GLU A 1 202 ? -3.173 4.968 6.489 1.00 86.31 202 GLU A CA 1
ATOM 1577 C C . GLU A 1 202 ? -3.369 5.158 4.989 1.00 86.31 202 GLU A C 1
ATOM 1579 O O . GLU A 1 202 ? -4.473 5.074 4.451 1.00 86.31 202 GLU A O 1
ATOM 1584 N N . SER A 1 203 ? -2.259 5.378 4.295 1.00 78.56 203 SER A N 1
ATOM 1585 C CA . SER A 1 203 ? -2.235 5.362 2.838 1.00 78.56 203 SER A CA 1
ATOM 1586 C C . SER A 1 203 ? -1.179 4.367 2.399 1.00 78.56 203 SER A C 1
ATOM 1588 O O . SER A 1 203 ? -0.001 4.494 2.743 1.00 78.56 203 SER A O 1
ATOM 1590 N N . SER A 1 204 ? -1.580 3.351 1.639 1.00 70.44 204 SER A N 1
ATOM 1591 C CA . SER A 1 204 ? -0.604 2.565 0.896 1.00 70.44 204 SER A CA 1
ATOM 1592 C C . SER A 1 204 ? -0.234 3.371 -0.344 1.00 70.44 204 SER A C 1
ATOM 1594 O O . SER A 1 204 ? -0.911 3.311 -1.367 1.00 70.44 204 SER A O 1
ATOM 1596 N N . GLY A 1 205 ? 0.794 4.206 -0.198 1.00 63.34 205 GLY A N 1
ATOM 1597 C CA . GLY A 1 205 ? 1.260 5.092 -1.254 1.00 63.34 205 GLY A CA 1
ATOM 1598 C C . GLY A 1 205 ? 1.958 4.358 -2.397 1.00 63.34 205 GLY A C 1
ATOM 1599 O O . GLY A 1 205 ? 2.419 3.220 -2.275 1.00 63.34 205 GLY A O 1
ATOM 1600 N N . VAL A 1 206 ? 2.075 5.078 -3.509 1.00 69.19 206 VAL A N 1
ATOM 1601 C CA . VAL A 1 206 ? 2.854 4.698 -4.684 1.00 69.19 206 VAL A CA 1
ATOM 1602 C C . VAL A 1 206 ? 4.265 4.259 -4.270 1.00 69.19 206 VAL A C 1
ATOM 1604 O O . VAL A 1 206 ? 4.953 4.954 -3.520 1.00 69.19 206 VAL A O 1
ATOM 1607 N N . SER A 1 207 ? 4.726 3.108 -4.768 1.00 76.75 207 SER A N 1
ATOM 1608 C CA . SER A 1 207 ? 6.067 2.614 -4.445 1.00 76.75 207 SER A CA 1
ATOM 1609 C C . SER A 1 207 ? 7.138 3.596 -4.934 1.00 76.75 207 SER A C 1
ATOM 1611 O O . SER A 1 207 ? 7.339 3.745 -6.140 1.00 76.75 207 SER A O 1
ATOM 1613 N N . ALA A 1 208 ? 7.879 4.215 -4.008 1.00 82.50 208 ALA A N 1
ATOM 1614 C CA . ALA A 1 208 ? 8.998 5.108 -4.331 1.00 82.50 208 ALA A CA 1
ATOM 1615 C C . ALA A 1 208 ? 10.031 4.437 -5.255 1.00 82.50 208 ALA A C 1
ATOM 1617 O O . ALA A 1 208 ? 10.573 5.071 -6.157 1.00 82.50 208 ALA A O 1
ATOM 1618 N N . VAL A 1 209 ? 10.247 3.128 -5.085 1.00 87.25 209 VAL A N 1
ATOM 1619 C CA . VAL A 1 209 ? 11.110 2.326 -5.964 1.00 87.25 209 VAL A CA 1
ATOM 1620 C C . VAL A 1 209 ? 10.569 2.304 -7.395 1.00 87.25 209 VAL A C 1
ATOM 1622 O O . VAL A 1 209 ? 11.340 2.470 -8.335 1.00 87.25 209 VAL A O 1
ATOM 1625 N N . GLY A 1 210 ? 9.254 2.148 -7.571 1.00 87.56 210 GLY A N 1
ATOM 1626 C CA . GLY A 1 210 ? 8.607 2.216 -8.882 1.00 87.56 210 GLY A CA 1
ATOM 1627 C C . GLY A 1 210 ? 8.831 3.566 -9.563 1.00 87.56 210 GLY A C 1
ATOM 1628 O O . GLY A 1 210 ? 9.223 3.599 -10.726 1.00 87.56 210 GLY A O 1
ATOM 1629 N N . ILE A 1 211 ? 8.674 4.670 -8.822 1.00 90.81 211 ILE A N 1
ATOM 1630 C CA . ILE A 1 211 ? 8.889 6.030 -9.344 1.00 90.81 211 ILE A CA 1
ATOM 1631 C C . ILE A 1 211 ? 10.346 6.196 -9.790 1.00 90.81 211 ILE A C 1
ATOM 1633 O O . ILE A 1 211 ? 10.605 6.628 -10.912 1.00 90.81 211 ILE A O 1
ATOM 1637 N N . LEU A 1 212 ? 11.302 5.791 -8.948 1.00 94.50 212 LEU A N 1
ATOM 1638 C CA . LEU A 1 212 ? 12.730 5.865 -9.264 1.00 94.50 212 LEU A CA 1
ATOM 1639 C C . LEU A 1 212 ? 13.098 5.039 -10.502 1.00 94.50 212 LEU A C 1
ATOM 1641 O O . LEU A 1 212 ? 13.866 5.512 -11.336 1.00 94.50 212 LEU A O 1
ATOM 1645 N N . LEU A 1 213 ? 12.535 3.835 -10.654 1.00 94.94 213 LEU A N 1
ATOM 1646 C CA . LEU A 1 213 ? 12.757 2.995 -11.834 1.00 94.94 213 LEU A CA 1
ATOM 1647 C C . LEU A 1 213 ? 12.208 3.640 -13.108 1.00 94.94 213 LEU A C 1
ATOM 1649 O O . LEU A 1 213 ? 12.886 3.615 -14.133 1.00 94.94 213 LEU A O 1
ATOM 1653 N N . VAL A 1 214 ? 11.017 4.245 -13.052 1.00 95.44 214 VAL A N 1
ATOM 1654 C CA . VAL A 1 214 ? 10.442 4.959 -14.201 1.00 95.44 214 VAL A CA 1
ATOM 1655 C C . VAL A 1 214 ? 11.313 6.154 -14.585 1.00 95.44 214 VAL A C 1
ATOM 1657 O O . VAL A 1 214 ? 11.647 6.298 -15.758 1.00 95.44 214 VAL A O 1
ATOM 1660 N N . ILE A 1 215 ? 11.736 6.967 -13.612 1.00 96.56 215 ILE A N 1
ATOM 1661 C CA . ILE A 1 215 ? 12.601 8.130 -13.853 1.00 96.56 215 ILE A CA 1
ATOM 1662 C C . ILE A 1 215 ? 13.940 7.690 -14.455 1.00 96.56 215 ILE A C 1
ATOM 1664 O O . ILE A 1 215 ? 14.353 8.203 -15.495 1.00 96.56 215 ILE A O 1
ATOM 1668 N N . TYR A 1 216 ? 14.606 6.712 -13.838 1.00 96.69 216 TYR A N 1
ATOM 1669 C CA . TYR A 1 216 ? 15.882 6.190 -14.323 1.00 96.69 216 TYR A CA 1
ATOM 1670 C C . TYR A 1 216 ? 15.756 5.594 -15.730 1.00 96.69 216 TYR A C 1
ATOM 1672 O O . TYR A 1 216 ? 16.563 5.898 -16.608 1.00 96.69 216 TYR A O 1
ATOM 1680 N N . GLY A 1 217 ? 14.722 4.784 -15.966 1.00 96.69 217 GLY A N 1
ATOM 1681 C CA . GLY A 1 217 ? 14.445 4.193 -17.270 1.00 96.69 217 GLY A CA 1
ATOM 1682 C C . GLY A 1 217 ? 14.170 5.249 -18.342 1.00 96.69 217 GLY A C 1
ATOM 1683 O O . GLY A 1 217 ? 14.700 5.137 -19.445 1.00 96.69 217 GLY A O 1
ATOM 1684 N N . ALA A 1 218 ? 13.417 6.303 -18.013 1.00 97.19 218 ALA A N 1
ATOM 1685 C CA . ALA A 1 218 ? 13.138 7.414 -18.919 1.00 97.19 218 ALA A CA 1
ATOM 1686 C C . ALA A 1 218 ? 14.413 8.186 -19.289 1.00 97.19 218 ALA A C 1
ATOM 1688 O O . ALA A 1 218 ? 14.673 8.398 -20.472 1.00 97.19 218 ALA A O 1
ATOM 1689 N N . PHE A 1 219 ? 15.255 8.538 -18.310 1.00 97.69 219 PHE A N 1
ATOM 1690 C CA . PHE A 1 219 ? 16.546 9.177 -18.588 1.00 97.69 219 PHE A CA 1
ATOM 1691 C C . PHE A 1 219 ? 17.458 8.276 -19.424 1.00 97.69 219 PHE A C 1
ATOM 1693 O O . PHE A 1 219 ? 18.015 8.722 -20.424 1.00 97.69 219 PHE A O 1
ATOM 1700 N N . SER A 1 220 ? 17.569 6.997 -19.062 1.00 97.06 220 SER A N 1
ATOM 1701 C CA . SER A 1 220 ? 18.345 6.003 -19.809 1.00 97.06 220 SER A CA 1
ATOM 1702 C C . SER A 1 220 ? 17.868 5.868 -21.261 1.00 97.06 220 SER A C 1
ATOM 1704 O O . SER A 1 220 ? 18.681 5.793 -22.182 1.00 97.06 220 SER A O 1
ATOM 1706 N N . LEU A 1 221 ? 16.552 5.893 -21.487 1.00 96.62 221 LEU A N 1
ATOM 1707 C CA . LEU A 1 221 ? 15.956 5.871 -22.819 1.00 96.62 221 LEU A CA 1
ATOM 1708 C C . LEU A 1 221 ? 16.303 7.136 -23.613 1.00 96.62 221 LEU A C 1
ATOM 1710 O O . LEU A 1 221 ? 16.716 7.022 -24.762 1.00 96.62 221 LEU A O 1
ATOM 1714 N N . ILE A 1 222 ? 16.221 8.322 -23.002 1.00 96.94 222 ILE A N 1
ATOM 1715 C CA . ILE A 1 222 ? 16.614 9.589 -23.643 1.00 96.94 222 ILE A CA 1
ATOM 1716 C C . ILE A 1 222 ? 18.091 9.552 -24.063 1.00 96.94 222 ILE A C 1
ATOM 1718 O O . ILE A 1 222 ? 18.409 9.863 -25.209 1.00 96.94 222 ILE A O 1
ATOM 1722 N N . PHE A 1 223 ? 18.993 9.114 -23.179 1.00 96.31 223 PHE A N 1
ATOM 1723 C CA . PHE A 1 223 ? 20.415 8.975 -23.516 1.00 96.31 223 PHE A CA 1
ATOM 1724 C C . PHE A 1 223 ? 20.651 7.980 -24.654 1.00 96.31 223 PHE A C 1
ATOM 1726 O O . PHE A 1 223 ? 21.447 8.255 -25.551 1.00 96.31 223 PHE A O 1
ATOM 1733 N N . CYS A 1 224 ? 19.931 6.857 -24.655 1.00 95.25 224 CYS A N 1
ATOM 1734 C CA . CYS A 1 224 ? 19.998 5.871 -25.727 1.00 95.25 224 CYS A CA 1
ATOM 1735 C C . CYS A 1 224 ? 19.530 6.453 -27.072 1.00 95.25 224 CYS A C 1
ATOM 1737 O O . CYS A 1 224 ? 20.140 6.173 -28.097 1.00 95.25 224 CYS A O 1
ATOM 1739 N N . LEU A 1 225 ? 18.505 7.309 -27.086 1.00 93.88 225 LEU A N 1
ATOM 1740 C CA . LEU A 1 225 ? 18.037 7.954 -28.316 1.00 93.88 225 LEU A CA 1
ATOM 1741 C C . LEU A 1 225 ? 19.020 9.002 -28.860 1.00 93.88 225 LEU A C 1
ATOM 1743 O O . LEU A 1 225 ? 19.134 9.142 -30.074 1.00 93.88 225 LEU A O 1
ATOM 1747 N N . ILE A 1 226 ? 19.734 9.720 -27.986 1.00 95.31 226 ILE A N 1
ATOM 1748 C CA . ILE A 1 226 ? 20.700 10.757 -28.392 1.00 95.31 226 ILE A CA 1
ATOM 1749 C C . ILE A 1 226 ? 22.024 10.140 -28.864 1.00 95.31 226 ILE A C 1
ATOM 1751 O O . ILE A 1 226 ? 22.601 10.591 -29.851 1.00 95.31 226 ILE A O 1
ATOM 1755 N N . LEU A 1 227 ? 22.528 9.134 -28.144 1.00 93.00 227 LEU A N 1
ATOM 1756 C CA . LEU A 1 227 ? 23.865 8.566 -28.358 1.00 93.00 227 LEU A CA 1
ATOM 1757 C C . LEU A 1 227 ? 23.850 7.233 -29.122 1.00 93.00 227 LEU A C 1
ATOM 1759 O O . LEU A 1 227 ? 24.903 6.759 -29.553 1.00 93.00 227 LEU A O 1
ATOM 1763 N N . GLY A 1 228 ? 22.682 6.606 -29.265 1.00 88.88 228 GLY A N 1
ATOM 1764 C CA . GLY A 1 228 ? 22.532 5.284 -29.859 1.00 88.88 228 GLY A CA 1
ATOM 1765 C C . GLY A 1 228 ? 22.773 5.278 -31.363 1.00 88.88 228 GLY A C 1
ATOM 1766 O O . GLY A 1 228 ? 22.254 6.101 -32.115 1.00 88.88 228 GLY A O 1
ATOM 1767 N N . GLN A 1 229 ? 23.535 4.290 -31.823 1.00 90.06 229 GLN A N 1
ATOM 1768 C CA . GLN A 1 229 ? 23.767 4.050 -33.244 1.00 90.06 229 GLN A CA 1
ATOM 1769 C C . GLN A 1 229 ? 22.820 2.958 -33.740 1.00 90.06 229 GLN A C 1
ATOM 1771 O O . GLN A 1 229 ? 23.165 1.781 -33.744 1.00 90.06 229 GLN A O 1
ATOM 1776 N N . PHE A 1 230 ? 21.613 3.335 -34.163 1.00 87.38 230 PHE A N 1
ATOM 1777 C CA . PHE A 1 230 ? 20.592 2.367 -34.600 1.00 87.38 230 PHE A CA 1
ATOM 1778 C C . PHE A 1 230 ? 20.796 1.838 -36.024 1.00 87.38 230 PHE A C 1
ATOM 1780 O O . PHE A 1 230 ? 20.220 0.813 -36.387 1.00 87.38 230 PHE A O 1
ATOM 1787 N N . SER A 1 231 ? 21.634 2.510 -36.812 1.00 85.06 231 SER A N 1
ATOM 1788 C CA . SER A 1 231 ? 21.981 2.131 -38.179 1.00 85.06 231 SER A CA 1
ATOM 1789 C C . SER A 1 231 ? 23.489 1.994 -38.342 1.00 85.06 231 SER A C 1
ATOM 1791 O O . SER A 1 231 ? 24.246 2.835 -37.854 1.00 85.06 231 SER A O 1
ATOM 1793 N N . GLU A 1 232 ? 23.911 0.979 -39.093 1.00 79.56 232 GLU A N 1
ATOM 1794 C CA . GLU A 1 232 ? 25.308 0.792 -39.480 1.00 79.56 232 GLU A CA 1
ATOM 1795 C C . GLU A 1 232 ? 25.851 2.047 -40.193 1.00 79.56 232 GLU A C 1
ATOM 1797 O O . GLU A 1 232 ? 25.225 2.512 -41.155 1.00 79.56 232 GLU A O 1
ATOM 1802 N N . PRO A 1 233 ? 27.020 2.586 -39.802 1.00 76.50 233 PRO A N 1
ATOM 1803 C CA . PRO A 1 233 ? 27.639 3.662 -40.558 1.00 76.50 233 PRO A CA 1
ATOM 1804 C C . PRO A 1 233 ? 28.017 3.169 -41.968 1.00 76.50 233 PRO A C 1
ATOM 1806 O O . PRO A 1 233 ? 28.496 2.037 -42.130 1.00 76.50 233 PRO A O 1
ATOM 1809 N N . PRO A 1 234 ? 27.827 3.995 -43.016 1.00 76.94 234 PRO A N 1
ATOM 1810 C CA . PRO A 1 234 ? 28.186 3.610 -44.372 1.00 76.94 234 PRO A CA 1
ATOM 1811 C C . PRO A 1 234 ? 29.693 3.318 -44.458 1.00 76.94 234 PRO A C 1
ATOM 1813 O O . PRO A 1 234 ? 30.498 4.020 -43.841 1.00 76.94 234 PRO A O 1
ATOM 1816 N N . PRO A 1 235 ? 30.111 2.290 -45.221 1.00 76.50 235 PRO A N 1
ATOM 1817 C CA . PRO A 1 235 ? 31.518 1.934 -45.310 1.00 76.50 235 PRO A CA 1
ATOM 1818 C C . PRO A 1 235 ? 32.334 3.097 -45.893 1.00 76.50 235 PRO A C 1
ATOM 1820 O O . PRO A 1 235 ? 31.867 3.749 -46.834 1.00 76.50 235 PRO A O 1
ATOM 1823 N N . PRO A 1 236 ? 33.570 3.327 -45.409 1.00 75.44 236 PRO A N 1
ATOM 1824 C CA . PRO A 1 236 ? 34.426 4.370 -45.952 1.00 75.44 236 PRO A CA 1
ATOM 1825 C C . PRO A 1 236 ? 34.637 4.127 -47.449 1.00 75.44 236 PRO A C 1
ATOM 1827 O O . PRO A 1 236 ? 35.069 3.052 -47.882 1.00 75.44 236 PRO A O 1
ATOM 1830 N N . ARG A 1 237 ? 34.285 5.128 -48.259 1.00 79.19 237 ARG A N 1
ATOM 1831 C CA . ARG A 1 237 ? 34.428 5.081 -49.714 1.00 79.19 237 ARG A CA 1
ATOM 1832 C C . ARG A 1 237 ? 35.926 5.058 -50.019 1.00 79.19 237 ARG A C 1
ATOM 1834 O O . ARG A 1 237 ? 36.608 6.053 -49.794 1.00 79.19 237 ARG A O 1
ATOM 1841 N N . LYS A 1 238 ? 36.457 3.927 -50.504 1.00 67.38 238 LYS A N 1
ATOM 1842 C CA . LYS A 1 238 ? 37.841 3.862 -51.000 1.00 67.38 238 LYS A CA 1
ATOM 1843 C C . LYS A 1 238 ? 37.977 4.885 -52.133 1.00 67.38 238 LYS A C 1
ATOM 1845 O O . LYS A 1 238 ? 37.412 4.665 -53.204 1.00 67.38 238 LYS A O 1
ATOM 1850 N N . ARG A 1 239 ? 38.674 6.003 -51.890 1.00 63.56 239 ARG A N 1
ATOM 1851 C CA . ARG A 1 239 ? 39.145 6.881 -52.968 1.00 63.56 239 ARG A CA 1
ATOM 1852 C C . ARG A 1 239 ? 40.105 6.043 -53.816 1.00 63.56 239 ARG A C 1
ATOM 1854 O O . ARG A 1 239 ? 41.074 5.510 -53.279 1.00 63.56 239 ARG A O 1
ATOM 1861 N N . ARG A 1 240 ? 39.733 5.824 -55.076 1.00 51.66 240 ARG A N 1
ATOM 1862 C CA . ARG A 1 240 ? 40.645 5.350 -56.118 1.00 51.66 240 ARG A CA 1
ATOM 1863 C C . ARG A 1 240 ? 41.441 6.533 -56.631 1.00 51.66 240 ARG A C 1
ATOM 1865 O O . ARG A 1 240 ? 40.829 7.623 -56.694 1.00 51.66 240 ARG A O 1
#

Sequence (240 aa):
VAAAAAHRCAPLDSSEAAPAAAAPQTMFRQRSSGEIPMHHYGGRPARASFRTPRLPSCATGGSWAWLVISLAVIVWGIRFLSQPTDLRHLKCPRDREDLCELVVLTEDEDRVVHTFPGKDLLRAEAIRVRRGRAVNPKNMRRKQVRKLGYSFQLVVRLDDDGREARHVMSYGSVGRSDSKSRVSEIQEYVTNSDVSGLDVYESSGVSAVGILLVIYGAFSLIFCLILGQFSEPPPPRKRR

pLDDT: mean 78.16, std 19.24, range [35.62, 97.69]

Secondary structure (DSSP, 8-state):
---------------------PPPP-----------------------------PPPHHHHHHHHHHHHHHHHHHHHHHHHTS---EEEEEE-SSSSSEEEEEEE-TT--EEEEEEEGGGEEEEEEEEEETTEEE--TTS-HHHHTTSEEEEEEEEE-TTT-PEEEEES-SS---HHHHHHHHHHHHHHHH-TTS--EEEEEE----HHHHHHHHHHHHHHHHHHHH---SPPPPP----

Foldseek 3Di:
DDDDDDDDDDDDDDDDDDDDDDDDDDDDDDDDDDDDDDDDDPDDPPPPPPPPPPDFDVQLVVLVVLLVVLVVLQVVLVVLQPQWKWKWKWWWALDQQDWIWTWIQGPVRDTDIDIDRSLQFQFKDKAWADQQDGDDCPPPDPVVSVVTAIWMWTWGADPPPRDTDIGTRDRGHPDDVVRVVLRVQSVCSNPDSRDRTDIDIDIPDGPPSSVVSNVVSVVSNVCSVVPGDNDGDDPPDPDD